Protein AF-A0A4Q3RHI7-F1 (afdb_monomer_lite)

Secondary structure (DSSP, 8-state):
-HHHHHHHHHHHHTT-GGGGGGHHHHHHHHHHHHTSHHHHHTTS-S-S---HHHHHHHHH-B-TTS-BHHHHHHHHHHHHHH-TTTHHHHHHHHHHS-----STTGGGGSS-TTTS-SSTT----TTEEEE-TTS-HHHHHHHHHHHTSSSS-SEEEE-GGGSSS---TTT--EEE-SS--S-HHHHHHHHTTTSSTT-HHHHHT-PPEEE----TTSHHHHHHHHHHHHHHHHHHHHT------GGGHHHHTTSPPPPHHHHHHHS------------

Foldseek 3Di:
DLVLLLVVLVVLCVVPPVCPVVSVLLSVLVVQQVVAPVSQVQQFDPDDDDDSVRVVSSQVGAGPLRDGVVRLSNLQSVVLRVCVPCNVVLSVLSVLQRQDDPDLVCLCVRDDVQFDDPDSVDSDHQLEGEEEDRDDPVRVVSQLSNLLGCGDNVHYHYDCVCLPDGANFNNAQEEEDPDQDLALVSVVSSVVSNPDPNGPCVVSVHHRHYHYDADPPDVRVVSVVNNVVVVVLVCLQQPHDDDPDCVVCPVCVPPDPDDVVVSVVNHDDPDDPPPPPDD

pLDDT: mean 75.44, std 15.1, range [36.97, 93.0]

Structure (mmCIF, N/CA/C/O backbone):
data_AF-A0A4Q3RHI7-F1
#
_entry.id   AF-A0A4Q3RHI7-F1
#
loop_
_atom_site.group_PDB
_atom_site.id
_atom_site.type_symbol
_atom_site.label_atom_id
_atom_site.label_alt_id
_atom_site.label_comp_id
_atom_site.label_asym_id
_atom_site.label_entity_id
_atom_site.label_seq_id
_atom_site.pdbx_PDB_ins_code
_atom_site.Cartn_x
_atom_site.Cartn_y
_atom_site.Cartn_z
_atom_site.occupancy
_atom_site.B_iso_or_equiv
_atom_site.auth_seq_id
_atom_site.auth_comp_id
_atom_site.auth_asym_id
_atom_site.auth_atom_id
_atom_site.pdbx_PDB_model_num
ATOM 1 N N . LEU A 1 1 ? -27.514 9.825 12.411 1.00 66.50 1 LEU A N 1
ATOM 2 C CA . LEU A 1 1 ? -26.319 9.242 11.750 1.00 66.50 1 LEU A CA 1
ATOM 3 C C . LEU A 1 1 ? -25.126 9.148 12.693 1.00 66.50 1 LEU A C 1
ATOM 5 O O . LEU A 1 1 ? -24.732 8.036 13.004 1.00 66.50 1 LEU A O 1
ATOM 9 N N . HIS A 1 2 ? -24.616 10.266 13.222 1.00 75.06 2 HIS A N 1
ATOM 10 C CA . HIS A 1 2 ? -23.442 10.272 14.110 1.00 75.06 2 HIS A CA 1
ATOM 11 C C . HIS A 1 2 ? -23.556 9.315 15.315 1.00 75.06 2 HIS A C 1
ATOM 13 O O . HIS A 1 2 ? -22.702 8.453 15.473 1.00 75.06 2 HIS A O 1
ATOM 19 N N . LYS A 1 3 ? -24.657 9.364 16.085 1.00 79.06 3 LYS A N 1
ATOM 20 C CA . LYS A 1 3 ? -24.901 8.425 17.204 1.00 79.06 3 LYS A CA 1
ATOM 21 C C . LYS A 1 3 ? -24.907 6.946 16.779 1.00 79.06 3 LYS A C 1
ATOM 23 O O . LYS A 1 3 ? -24.451 6.094 17.528 1.00 79.06 3 LYS A O 1
ATOM 28 N N . VAL A 1 4 ? -25.407 6.645 15.576 1.00 77.81 4 VAL A N 1
ATOM 29 C CA . VAL A 1 4 ? -25.455 5.272 15.039 1.00 77.81 4 VAL A CA 1
ATOM 30 C C . VAL A 1 4 ? -24.054 4.803 14.647 1.00 77.81 4 VAL A C 1
ATOM 32 O O . VAL A 1 4 ? -23.680 3.691 14.995 1.00 77.81 4 VAL A O 1
ATOM 35 N N . ALA A 1 5 ? -23.270 5.659 13.983 1.00 77.12 5 ALA A N 1
ATOM 36 C CA . ALA A 1 5 ? -21.885 5.362 13.624 1.00 77.12 5 ALA A CA 1
ATOM 37 C C . ALA A 1 5 ? -21.011 5.148 14.870 1.00 77.12 5 ALA A C 1
ATOM 39 O O . ALA A 1 5 ? -20.324 4.139 14.956 1.00 77.12 5 ALA A O 1
ATOM 40 N N . VAL A 1 6 ? -21.111 6.032 15.871 1.00 83.38 6 VAL A N 1
ATOM 41 C CA . VAL A 1 6 ? -20.422 5.880 17.166 1.00 83.38 6 VAL A CA 1
ATOM 42 C C . VAL A 1 6 ? -20.813 4.562 17.841 1.00 83.38 6 VAL A C 1
ATOM 44 O O . VAL A 1 6 ? -19.948 3.827 18.298 1.00 83.38 6 VAL A O 1
ATOM 47 N N . GLY A 1 7 ? -22.108 4.225 17.865 1.00 83.12 7 GLY A N 1
ATOM 48 C CA . GLY A 1 7 ? -22.583 2.968 18.446 1.00 83.12 7 GLY A CA 1
ATOM 49 C C . GLY A 1 7 ? -22.050 1.718 17.736 1.00 83.12 7 GLY A C 1
ATOM 50 O O . GLY A 1 7 ? -21.765 0.727 18.400 1.00 83.12 7 GLY A O 1
ATOM 51 N N . LEU A 1 8 ? -21.894 1.753 16.409 1.00 81.25 8 LEU A N 1
ATOM 52 C CA . LEU A 1 8 ? -21.287 0.654 15.647 1.00 81.25 8 LEU A CA 1
ATOM 53 C C . LEU A 1 8 ? -19.782 0.548 15.908 1.00 81.25 8 LEU A C 1
ATOM 55 O O . LEU A 1 8 ? -19.304 -0.546 16.175 1.00 81.25 8 LEU A O 1
ATOM 59 N N . LEU A 1 9 ? -19.057 1.671 15.887 1.00 83.31 9 LEU A N 1
ATOM 60 C CA . LEU A 1 9 ? -17.618 1.692 16.163 1.00 83.31 9 LEU A CA 1
ATOM 61 C C . LEU A 1 9 ? -17.301 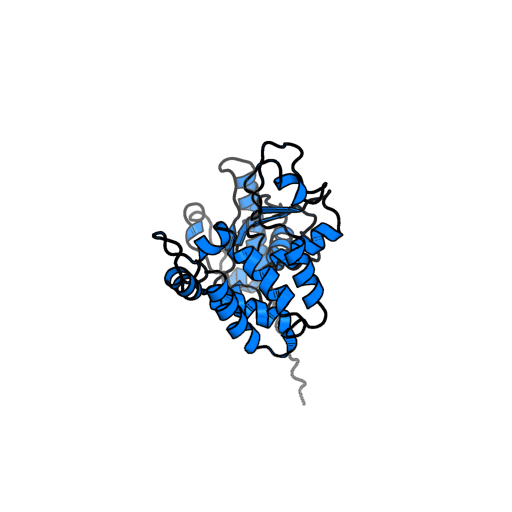1.213 17.583 1.00 83.31 9 LEU A C 1
ATOM 63 O O . LEU A 1 9 ? -16.371 0.435 17.763 1.00 83.31 9 LEU A O 1
ATOM 67 N N . ASN A 1 10 ? -18.109 1.605 18.572 1.00 85.38 10 ASN A N 1
ATOM 68 C CA . ASN A 1 10 ? -17.954 1.123 19.944 1.00 85.38 10 ASN A CA 1
ATOM 69 C C . ASN A 1 10 ? -18.050 -0.402 20.024 1.00 85.38 10 ASN A C 1
ATOM 71 O O . ASN A 1 10 ? -17.157 -1.020 20.586 1.00 85.38 10 ASN A O 1
ATOM 75 N N . LYS A 1 11 ? -19.047 -1.013 19.371 1.00 86.12 11 LYS A N 1
ATOM 76 C CA . LYS A 1 11 ? -19.191 -2.479 19.342 1.00 86.12 11 LYS A CA 1
ATOM 77 C C . LYS A 1 11 ? -17.998 -3.206 18.718 1.00 86.12 11 LYS A C 1
ATOM 79 O O . LYS A 1 11 ? -17.764 -4.362 19.052 1.00 86.12 11 LYS A O 1
ATOM 84 N N . LEU A 1 12 ? -17.291 -2.569 17.782 1.00 84.38 12 LEU A N 1
ATOM 85 C CA . LEU A 1 12 ? -16.077 -3.138 17.189 1.00 84.38 12 LEU A CA 1
ATOM 86 C C . LEU A 1 12 ? -14.893 -3.027 18.156 1.00 84.38 12 LEU A C 1
ATOM 88 O O . LEU A 1 12 ? -14.152 -3.988 18.322 1.00 84.38 12 LEU A O 1
ATOM 92 N N . ILE A 1 13 ? -14.744 -1.884 18.833 1.00 85.62 13 ILE A N 1
ATOM 93 C CA . ILE A 1 13 ? -13.664 -1.659 19.807 1.00 85.62 13 ILE A CA 1
ATOM 94 C C . ILE A 1 13 ? -13.836 -2.535 21.052 1.00 85.62 13 ILE A C 1
ATOM 96 O O . ILE A 1 13 ? -12.839 -2.997 21.591 1.00 85.62 13 ILE A O 1
ATOM 100 N N . ASP A 1 14 ? -15.070 -2.850 21.457 1.00 86.88 14 ASP A N 1
ATOM 101 C CA . ASP A 1 14 ? -15.356 -3.725 22.608 1.00 86.88 14 ASP A CA 1
ATOM 102 C C . ASP A 1 14 ? -14.733 -5.132 22.475 1.00 86.88 14 ASP A C 1
ATOM 104 O O . ASP A 1 14 ? -14.565 -5.833 23.470 1.00 86.88 14 ASP A O 1
ATOM 108 N N . GLN A 1 15 ? -14.356 -5.549 21.262 1.00 85.69 15 GLN A N 1
ATOM 109 C CA . GLN A 1 15 ? -13.648 -6.810 21.010 1.00 85.69 15 GLN A CA 1
ATOM 110 C C . GLN A 1 15 ? -12.151 -6.748 21.378 1.00 85.69 15 GLN A C 1
ATOM 112 O O . GLN A 1 15 ? -11.490 -7.784 21.427 1.00 85.69 15 GLN A O 1
ATOM 117 N N . TYR A 1 16 ? -11.615 -5.553 21.648 1.00 85.69 16 TYR A N 1
ATOM 118 C CA . TYR A 1 16 ? -10.197 -5.281 21.878 1.00 85.69 16 TYR A CA 1
ATOM 119 C C . TYR A 1 16 ? -9.989 -4.511 23.199 1.00 85.69 16 TYR A C 1
ATOM 121 O O . TYR A 1 16 ? -9.826 -3.289 23.179 1.00 85.69 16 TYR A O 1
ATOM 129 N N . PRO A 1 17 ? -9.939 -5.200 24.356 1.00 81.69 17 PRO A N 1
ATOM 130 C CA . PRO A 1 17 ? -9.810 -4.550 25.668 1.00 81.69 17 PRO A CA 1
ATOM 131 C C . PRO A 1 17 ? -8.513 -3.737 25.823 1.00 81.69 17 PRO A C 1
ATOM 133 O O . PRO A 1 17 ? -8.490 -2.730 26.522 1.00 81.69 17 PRO A O 1
ATOM 136 N N . ASP A 1 18 ? -7.448 -4.111 25.110 1.00 83.62 18 ASP A N 1
ATOM 137 C CA . ASP A 1 18 ? -6.162 -3.402 25.117 1.00 83.62 18 ASP A CA 1
ATOM 138 C C . ASP A 1 18 ? -6.220 -1.996 24.478 1.00 83.62 18 ASP A C 1
ATOM 140 O O . ASP A 1 18 ? -5.258 -1.229 24.593 1.00 83.62 18 ASP A O 1
ATOM 144 N N . LEU A 1 19 ? -7.301 -1.653 23.764 1.00 82.94 19 LEU A N 1
ATOM 145 C CA . LEU A 1 19 ? -7.482 -0.363 23.082 1.00 82.94 19 LEU A CA 1
ATOM 146 C C . LEU A 1 19 ? -8.371 0.622 23.858 1.00 82.94 19 LEU A C 1
ATOM 148 O O . LEU A 1 19 ? -8.586 1.736 23.375 1.00 82.94 19 LEU A O 1
ATOM 152 N N . GLU A 1 20 ? -8.846 0.252 25.051 1.00 82.56 20 GLU A N 1
ATOM 153 C CA . GLU A 1 20 ? -9.795 1.049 25.837 1.00 82.56 20 GLU A CA 1
ATOM 154 C C . GLU A 1 20 ? -9.265 2.456 26.149 1.00 82.56 20 GLU A C 1
ATOM 156 O O . GLU A 1 20 ? -9.946 3.451 25.901 1.00 82.56 20 GLU A O 1
ATOM 161 N N . ASP A 1 21 ? -8.000 2.551 26.564 1.00 84.50 21 ASP A N 1
ATOM 162 C CA . ASP A 1 21 ? -7.337 3.815 26.917 1.00 84.50 21 ASP A CA 1
ATOM 163 C C . ASP A 1 21 ? -7.266 4.816 25.748 1.00 84.50 21 ASP A C 1
ATOM 165 O O . ASP A 1 21 ? -7.113 6.024 25.940 1.00 84.50 21 ASP A O 1
ATOM 169 N N . LEU A 1 22 ? -7.348 4.322 24.508 1.00 83.44 22 LEU A N 1
ATOM 170 C CA . LEU A 1 22 ? -7.244 5.114 23.280 1.00 83.44 22 LEU A CA 1
ATOM 171 C C . LEU A 1 22 ? -8.564 5.181 22.504 1.00 83.44 22 LEU A C 1
ATOM 173 O O . LEU A 1 22 ? -8.597 5.761 21.413 1.00 83.44 22 LEU A O 1
ATOM 177 N N . ARG A 1 23 ? -9.652 4.642 23.067 1.00 85.38 23 ARG A N 1
ATOM 178 C CA . ARG A 1 23 ? -10.967 4.525 22.425 1.00 85.38 23 ARG A CA 1
ATOM 179 C C . ARG A 1 23 ? -11.433 5.842 21.817 1.00 85.38 23 ARG A C 1
ATOM 181 O O . ARG A 1 23 ? -11.756 5.889 20.631 1.00 85.38 23 ARG A O 1
ATOM 188 N N . GLU A 1 24 ? -11.426 6.923 22.595 1.00 85.75 24 GLU A N 1
ATOM 189 C CA . GLU A 1 24 ? -11.899 8.230 22.124 1.00 85.75 24 GLU A CA 1
ATOM 190 C C . GLU A 1 24 ? -11.095 8.734 20.918 1.00 85.75 24 GLU A C 1
ATOM 192 O O . GLU A 1 24 ? -11.678 9.163 19.922 1.00 85.75 24 GLU A O 1
ATOM 197 N N . LYS A 1 25 ? -9.762 8.610 20.959 1.00 85.44 25 LYS A N 1
ATOM 198 C CA . LYS A 1 25 ? -8.867 9.064 19.879 1.00 85.44 25 LYS A CA 1
ATOM 199 C C . LYS A 1 25 ? -9.040 8.245 18.599 1.00 85.44 25 LYS A C 1
ATOM 201 O O . LYS A 1 25 ? -8.959 8.799 17.498 1.00 85.44 25 LYS A O 1
ATOM 206 N N . ILE A 1 26 ? -9.277 6.940 18.732 1.00 85.56 26 ILE A N 1
ATOM 207 C CA . ILE A 1 26 ? -9.513 6.036 17.600 1.00 85.56 26 ILE A CA 1
ATOM 208 C C . ILE A 1 26 ? -10.859 6.362 16.951 1.00 85.56 26 ILE A C 1
ATOM 210 O O . ILE A 1 26 ? -10.920 6.557 15.738 1.00 85.56 26 ILE A O 1
ATOM 214 N N . ILE A 1 27 ? -11.921 6.498 17.752 1.00 86.31 27 ILE A N 1
ATOM 215 C CA . ILE A 1 27 ? -13.259 6.847 17.261 1.00 86.31 27 ILE A CA 1
ATOM 216 C C . ILE A 1 27 ? -13.250 8.224 16.597 1.00 86.31 27 ILE A C 1
ATOM 218 O O . ILE A 1 27 ? -13.820 8.373 15.517 1.00 86.31 27 ILE A O 1
ATOM 222 N N . GLU A 1 28 ? -12.594 9.220 17.202 1.00 85.44 28 GLU A N 1
ATOM 223 C CA . GLU A 1 28 ? -12.464 10.559 16.619 1.00 85.44 28 GLU A CA 1
ATOM 224 C C . GLU A 1 28 ? -11.804 10.479 15.236 1.00 85.44 28 GLU A C 1
ATOM 226 O O . GLU A 1 28 ? -12.355 10.998 14.265 1.00 85.44 28 GLU A O 1
ATOM 231 N N . SER A 1 29 ? -10.676 9.767 15.135 1.00 83.69 29 SER A N 1
ATOM 232 C CA . SER A 1 29 ? -9.951 9.556 13.878 1.00 83.69 29 SER A CA 1
ATOM 233 C C . SER A 1 29 ? -10.831 8.867 12.831 1.00 83.69 29 SER A C 1
ATOM 235 O O . SER A 1 29 ? -11.033 9.409 11.748 1.00 83.69 29 SER A O 1
ATOM 237 N N . MET A 1 30 ? -11.434 7.721 13.162 1.00 84.69 30 MET A N 1
ATOM 238 C CA . MET A 1 30 ? -12.301 6.960 12.252 1.00 84.69 30 MET A CA 1
ATOM 239 C C . MET A 1 30 ? -13.499 7.777 11.765 1.00 84.69 30 MET A C 1
ATOM 241 O O . MET A 1 30 ? -13.791 7.815 10.569 1.00 84.69 30 MET A O 1
ATOM 245 N N . LEU A 1 31 ? -14.188 8.471 12.675 1.00 82.69 31 LEU A N 1
ATOM 246 C CA . LEU A 1 31 ? -15.334 9.307 12.324 1.00 82.69 31 LEU A CA 1
ATOM 247 C C . LEU A 1 31 ? -14.932 10.484 11.449 1.00 82.69 31 LEU A C 1
ATOM 249 O O . LEU A 1 31 ? -15.729 10.899 10.608 1.00 82.69 31 LEU A O 1
ATOM 253 N N . ARG A 1 32 ? -13.720 11.017 11.627 1.00 79.31 32 ARG A N 1
ATOM 254 C CA . ARG A 1 32 ? -13.187 12.077 10.776 1.00 79.31 32 ARG A CA 1
ATOM 255 C C . ARG A 1 32 ? -13.123 11.624 9.315 1.00 79.31 32 ARG A C 1
ATOM 257 O O . ARG A 1 32 ? -13.626 12.335 8.452 1.00 79.31 32 ARG A O 1
ATOM 264 N N . TYR A 1 33 ? -12.620 10.417 9.057 1.00 76.12 33 TYR A N 1
ATOM 265 C CA . TYR A 1 33 ? -12.554 9.831 7.711 1.00 76.12 33 TYR A CA 1
ATOM 266 C C . TYR A 1 33 ? -13.920 9.408 7.169 1.00 76.12 33 TYR A C 1
ATOM 268 O O . TYR A 1 33 ? -14.239 9.659 6.009 1.00 76.12 33 TYR A O 1
ATOM 276 N N . MET A 1 34 ? -14.779 8.834 8.013 1.00 76.56 34 MET A N 1
ATOM 277 C CA . MET A 1 34 ? -16.142 8.470 7.614 1.00 76.56 34 MET A CA 1
ATOM 278 C C . MET A 1 34 ? -17.016 9.680 7.258 1.00 76.56 34 MET A C 1
ATOM 280 O O . MET A 1 34 ? -18.049 9.505 6.623 1.00 76.56 34 MET A O 1
ATOM 284 N N . ARG A 1 35 ? -16.655 10.904 7.664 1.00 75.75 35 ARG A N 1
ATOM 285 C CA . ARG A 1 35 ? -17.359 12.124 7.230 1.00 75.75 35 ARG A CA 1
ATOM 286 C C . ARG A 1 35 ? -17.013 12.523 5.798 1.00 75.75 35 ARG A C 1
ATOM 288 O O . ARG A 1 35 ? -17.756 13.303 5.207 1.00 75.75 35 ARG A O 1
ATOM 295 N N . THR A 1 36 ? -15.916 12.019 5.236 1.00 73.62 36 THR A N 1
ATOM 296 C CA . THR A 1 36 ? -15.475 12.390 3.893 1.00 73.62 36 THR A CA 1
ATOM 297 C C . THR A 1 36 ? -16.286 11.622 2.839 1.00 73.62 36 THR A C 1
ATOM 299 O O . THR A 1 36 ? -16.265 10.387 2.838 1.00 73.62 36 THR A O 1
ATOM 302 N N . PRO A 1 37 ? -16.976 12.307 1.904 1.00 69.00 37 PRO A N 1
ATOM 303 C CA . PRO A 1 37 ? -17.805 11.638 0.898 1.00 69.00 37 PRO A CA 1
ATOM 304 C C . PRO A 1 37 ? -17.036 10.616 0.052 1.00 69.00 37 PRO A C 1
ATOM 306 O O . PRO A 1 37 ? -17.561 9.545 -0.239 1.00 69.00 37 PRO A O 1
ATOM 309 N N . SER A 1 38 ? -15.773 10.899 -0.285 1.00 73.25 38 SER A N 1
ATOM 310 C CA . SER A 1 38 ? -14.907 9.994 -1.056 1.00 73.25 38 SER A CA 1
ATOM 311 C C . SER A 1 38 ? -14.616 8.673 -0.337 1.00 73.25 38 SER A C 1
ATOM 313 O O . SER A 1 38 ? -14.488 7.638 -0.986 1.00 73.25 38 SER A O 1
ATOM 315 N N . PHE A 1 39 ? -14.551 8.674 0.998 1.00 76.69 39 PHE A N 1
ATOM 316 C CA . PHE A 1 39 ? -14.390 7.446 1.773 1.00 76.69 39 PHE A CA 1
ATOM 317 C C . PHE A 1 39 ? -15.669 6.608 1.729 1.00 76.69 39 PHE A C 1
ATOM 319 O O . PHE A 1 39 ? -15.624 5.424 1.409 1.00 76.69 39 PHE A O 1
ATOM 326 N N . LEU A 1 40 ? -16.822 7.231 1.985 1.00 73.38 40 LEU A N 1
ATOM 327 C CA . LEU A 1 40 ? -18.101 6.522 2.029 1.00 73.38 40 LEU A CA 1
ATOM 328 C C . LEU A 1 40 ? -18.545 5.987 0.664 1.00 73.38 40 LEU A C 1
ATOM 330 O O . LEU A 1 40 ? -19.108 4.897 0.604 1.00 73.38 40 LEU A O 1
ATOM 334 N N . MET A 1 41 ? -18.273 6.712 -0.425 1.00 73.56 41 MET A N 1
ATOM 335 C CA . MET A 1 41 ? -18.640 6.283 -1.780 1.00 73.56 41 MET A CA 1
ATOM 336 C C . MET A 1 41 ? -17.971 4.969 -2.205 1.00 73.56 41 MET A C 1
ATOM 338 O O . MET A 1 41 ? -18.517 4.278 -3.057 1.00 73.56 41 MET A O 1
ATOM 342 N N . ARG A 1 42 ? -16.847 4.573 -1.586 1.00 73.62 42 ARG A N 1
ATOM 343 C CA . ARG A 1 42 ? -16.225 3.254 -1.815 1.00 73.62 42 ARG A CA 1
ATOM 344 C C . ARG A 1 42 ? -17.101 2.085 -1.370 1.00 73.62 42 ARG A C 1
ATOM 346 O O . ARG A 1 42 ? -16.986 0.998 -1.922 1.00 73.62 42 ARG A O 1
ATOM 353 N N . PHE A 1 43 ? -17.950 2.319 -0.373 1.00 72.19 43 PHE A N 1
ATOM 354 C CA . PHE A 1 43 ? -18.763 1.299 0.288 1.00 72.19 43 PHE A CA 1
ATOM 355 C C . PHE A 1 43 ? -20.264 1.555 0.128 1.00 72.19 43 PHE A C 1
ATOM 357 O O . PHE A 1 43 ? -21.088 0.863 0.719 1.00 72.19 43 PHE A O 1
ATOM 364 N N . ALA A 1 44 ? -20.650 2.560 -0.655 1.00 65.56 44 ALA A N 1
ATOM 365 C CA . ALA A 1 44 ? -22.042 2.912 -0.861 1.00 65.56 44 ALA A CA 1
ATOM 366 C C . ALA A 1 44 ? -22.510 2.490 -2.254 1.00 65.56 44 ALA A C 1
ATOM 368 O O . ALA A 1 44 ? -21.916 2.859 -3.265 1.00 65.56 44 ALA A O 1
ATOM 369 N N . SER A 1 45 ? -23.634 1.776 -2.314 1.00 57.31 45 SER A N 1
ATOM 370 C CA . SER A 1 45 ? -24.379 1.596 -3.556 1.00 57.31 45 SER A CA 1
ATOM 371 C C . SER A 1 45 ? -24.885 2.958 -4.036 1.00 57.31 45 SER A C 1
ATOM 373 O O . SER A 1 45 ? -25.539 3.679 -3.278 1.00 57.31 45 SER A O 1
ATOM 375 N N . SER A 1 46 ? -24.568 3.318 -5.281 1.00 53.56 46 SER A N 1
ATOM 376 C CA . SER A 1 46 ? -24.965 4.593 -5.882 1.00 53.56 46 SER A CA 1
ATOM 377 C C . SER A 1 46 ? -26.491 4.732 -5.861 1.00 53.56 46 SER A C 1
ATOM 379 O O . SER A 1 46 ? -27.200 4.003 -6.551 1.00 53.56 46 SER A O 1
ATOM 381 N N . GLY A 1 47 ? -27.004 5.640 -5.027 1.00 55.78 47 GLY A N 1
ATOM 382 C CA . GLY A 1 47 ? -28.428 5.952 -4.955 1.00 55.78 47 GLY A CA 1
ATOM 383 C C . GLY A 1 47 ? -29.000 6.038 -3.538 1.00 55.78 47 GLY A C 1
ATOM 384 O O . GLY A 1 47 ? -29.001 5.070 -2.789 1.00 55.78 47 GLY A O 1
ATOM 385 N N . LYS A 1 48 ? -29.626 7.193 -3.280 1.00 53.81 48 LYS A N 1
ATOM 386 C CA . LYS A 1 48 ? -30.604 7.515 -2.223 1.00 53.81 48 LYS A CA 1
ATOM 387 C C . LYS A 1 48 ? -30.055 7.861 -0.832 1.00 53.81 48 LYS A C 1
ATOM 389 O O . LYS A 1 48 ? -29.353 7.094 -0.194 1.00 53.81 48 LYS A O 1
ATOM 394 N N . VAL A 1 49 ? -30.470 9.063 -0.412 1.00 60.41 49 VAL A N 1
ATOM 395 C CA . VAL A 1 49 ? -30.649 9.600 0.949 1.00 60.41 49 VAL A CA 1
ATOM 396 C C . VAL A 1 49 ? -29.787 8.951 2.033 1.00 60.41 49 VAL A C 1
ATOM 398 O O . VAL A 1 49 ? -30.044 7.830 2.461 1.00 60.41 49 VAL A O 1
ATOM 401 N N . ILE A 1 50 ? -28.840 9.724 2.570 1.00 65.75 50 ILE A N 1
ATOM 402 C CA . ILE A 1 50 ? -28.020 9.325 3.718 1.00 65.75 50 ILE A CA 1
ATOM 403 C C . ILE A 1 50 ? -28.933 9.141 4.944 1.00 65.75 50 ILE A C 1
ATOM 405 O O . ILE A 1 50 ? -29.262 10.096 5.648 1.00 65.75 50 ILE A O 1
ATOM 409 N N . ASN A 1 51 ? -29.357 7.906 5.204 1.00 72.69 51 ASN A N 1
ATOM 410 C CA . ASN A 1 51 ? -30.154 7.515 6.365 1.00 72.69 51 ASN A CA 1
ATOM 411 C C . ASN A 1 51 ? -29.396 6.472 7.217 1.00 72.69 51 ASN A C 1
ATOM 413 O O . ASN A 1 51 ? -28.287 6.041 6.893 1.00 72.69 51 ASN A O 1
ATOM 417 N N . SER A 1 52 ? -29.941 6.111 8.382 1.00 71.69 52 SER A N 1
ATOM 418 C CA . SER A 1 52 ? -29.288 5.150 9.287 1.00 71.69 52 SER A CA 1
ATOM 419 C C . SER A 1 52 ? -29.186 3.738 8.711 1.00 71.69 52 SER A C 1
ATOM 421 O O . SER A 1 52 ? -28.278 3.005 9.092 1.00 71.69 52 SER A O 1
ATOM 423 N N . GLU A 1 53 ? -30.098 3.359 7.818 1.00 72.38 53 GLU A N 1
ATOM 424 C CA . GLU A 1 53 ? -30.085 2.064 7.133 1.00 72.38 53 GLU A CA 1
ATOM 425 C C . GLU A 1 53 ? -28.996 2.012 6.067 1.00 72.38 53 GLU A C 1
ATOM 427 O O . GLU A 1 53 ? -28.243 1.049 6.028 1.00 72.38 53 GLU A O 1
ATOM 432 N N . TRP A 1 54 ? -28.837 3.085 5.295 1.00 74.25 54 TRP A N 1
ATOM 433 C CA . TRP A 1 54 ? -27.752 3.276 4.341 1.00 74.25 54 TRP A CA 1
ATOM 434 C C . TRP A 1 54 ? -26.400 3.167 5.036 1.00 74.25 54 TRP A C 1
ATOM 436 O O . TRP A 1 54 ? -25.545 2.417 4.587 1.00 74.25 54 TRP A O 1
ATOM 446 N N . LEU A 1 55 ? -26.229 3.814 6.197 1.00 73.19 55 LEU A N 1
ATOM 447 C CA . LEU A 1 55 ? -24.981 3.701 6.955 1.00 73.19 55 LEU A CA 1
ATOM 448 C C . LEU A 1 55 ? -24.714 2.256 7.397 1.00 73.19 55 LEU A C 1
ATOM 450 O O . LEU A 1 55 ? -23.574 1.821 7.350 1.00 73.19 55 LEU A O 1
ATOM 454 N N . ARG A 1 56 ? -25.738 1.493 7.796 1.00 74.62 56 ARG A N 1
ATOM 455 C CA . ARG A 1 56 ? -25.573 0.066 8.131 1.00 74.62 56 ARG A CA 1
ATOM 456 C C . ARG A 1 56 ? -25.271 -0.785 6.898 1.00 74.62 56 ARG A C 1
ATOM 458 O O . ARG A 1 56 ? -24.427 -1.669 6.984 1.00 74.62 56 ARG A O 1
ATOM 465 N N . ALA A 1 57 ? -25.919 -0.503 5.770 1.00 74.50 57 ALA A N 1
ATOM 466 C CA . ALA A 1 57 ? -25.662 -1.178 4.504 1.00 74.50 57 ALA A CA 1
ATOM 467 C C . ALA A 1 57 ? -24.211 -0.959 4.056 1.00 74.50 57 ALA A C 1
ATOM 469 O O . ALA A 1 57 ? -23.537 -1.927 3.725 1.00 74.50 57 ALA A O 1
ATOM 470 N N . SER A 1 58 ? -23.679 0.263 4.181 1.00 72.56 58 SER A N 1
ATOM 471 C CA . SER A 1 58 ? -22.285 0.568 3.838 1.00 72.56 58 SER A CA 1
ATOM 472 C C . SER A 1 58 ? -21.257 -0.207 4.665 1.00 72.56 58 SER A C 1
ATOM 474 O O . SER A 1 58 ? -20.156 -0.456 4.190 1.00 72.56 58 SER A O 1
ATOM 476 N N . PHE A 1 59 ? -21.590 -0.628 5.890 1.00 74.94 59 PHE A N 1
ATOM 477 C CA . PHE A 1 59 ? -20.710 -1.494 6.686 1.00 74.94 59 PHE A CA 1
ATOM 478 C C . PHE A 1 59 ? -20.633 -2.927 6.138 1.00 74.94 59 PHE A C 1
ATOM 480 O O . PHE A 1 59 ? -19.630 -3.609 6.364 1.00 74.94 59 PHE A O 1
ATOM 487 N N . ALA A 1 60 ? -21.675 -3.369 5.429 1.00 75.88 60 ALA A N 1
ATOM 488 C CA . ALA A 1 60 ? -21.783 -4.695 4.828 1.00 75.88 60 ALA A CA 1
ATOM 489 C C . ALA A 1 60 ? -21.354 -4.726 3.351 1.00 75.88 60 ALA A C 1
ATOM 491 O O . ALA A 1 60 ? -20.954 -5.781 2.863 1.00 75.88 60 ALA A O 1
ATOM 492 N N . THR A 1 61 ? -21.407 -3.593 2.642 1.00 77.69 61 THR A N 1
ATOM 493 C CA . THR A 1 61 ? -20.956 -3.498 1.249 1.00 77.69 61 THR A CA 1
ATOM 494 C C . THR A 1 61 ? -19.461 -3.776 1.140 1.00 77.69 61 THR A C 1
ATOM 496 O O . THR A 1 61 ? -18.653 -3.226 1.892 1.00 77.69 61 THR A O 1
ATOM 499 N N . THR A 1 62 ? -19.095 -4.603 0.168 1.00 77.69 62 THR A N 1
ATOM 500 C CA . THR A 1 62 ? -17.707 -4.909 -0.176 1.00 77.69 62 THR A CA 1
ATOM 501 C C . THR A 1 62 ? -17.140 -3.876 -1.140 1.00 77.69 62 THR A C 1
ATOM 503 O O . THR A 1 62 ? -17.821 -3.462 -2.079 1.00 77.69 62 THR A O 1
ATOM 506 N N . ASP A 1 63 ? -15.882 -3.495 -0.948 1.00 74.38 63 ASP A N 1
ATOM 507 C CA . ASP A 1 63 ? -15.144 -2.708 -1.933 1.00 74.38 63 ASP A CA 1
ATOM 508 C C . ASP A 1 63 ? -14.728 -3.551 -3.157 1.00 74.38 63 ASP A C 1
ATOM 510 O O . ASP A 1 63 ? -14.993 -4.751 -3.251 1.00 74.38 63 ASP A O 1
ATOM 514 N N . TYR A 1 64 ? -14.006 -2.933 -4.098 1.00 71.62 64 TYR A N 1
ATOM 515 C CA . TYR A 1 64 ? -13.446 -3.618 -5.272 1.00 71.62 64 TYR A CA 1
ATOM 516 C C . TYR A 1 64 ? -12.359 -4.662 -4.923 1.00 71.62 64 TYR A C 1
ATOM 518 O O . TYR A 1 64 ? -11.915 -5.419 -5.787 1.00 71.62 64 TYR A O 1
ATOM 526 N N . SER A 1 65 ? -11.883 -4.700 -3.674 1.00 69.56 65 SER A N 1
ATOM 527 C CA . SER A 1 65 ? -11.001 -5.760 -3.171 1.00 69.56 65 SER A CA 1
ATOM 528 C C . SER A 1 65 ? -11.753 -6.930 -2.529 1.00 69.56 65 SER A C 1
ATOM 530 O O . SER A 1 65 ? -11.122 -7.925 -2.194 1.00 69.56 65 SER A O 1
ATOM 532 N N . GLY A 1 66 ? -13.085 -6.853 -2.424 1.00 75.38 66 GLY A N 1
ATOM 533 C CA . GLY A 1 66 ? -13.922 -7.880 -1.801 1.00 75.38 66 GLY A CA 1
ATOM 534 C C . GLY A 1 66 ? -14.043 -7.745 -0.280 1.00 75.38 66 GLY A C 1
ATOM 535 O O . GLY A 1 66 ? -14.678 -8.585 0.353 1.00 75.38 66 GLY A O 1
ATOM 536 N N . SER A 1 67 ? -13.483 -6.689 0.316 1.00 78.81 67 SER A N 1
ATOM 537 C CA . SER A 1 67 ? -13.492 -6.468 1.764 1.00 78.81 67 SER A CA 1
ATOM 538 C C . SER A 1 67 ? -14.626 -5.529 2.162 1.00 78.81 67 SER A C 1
ATOM 540 O O . SER A 1 67 ? -14.804 -4.467 1.565 1.00 78.81 67 SER A O 1
ATOM 542 N N . SER A 1 68 ? -15.394 -5.897 3.190 1.00 84.62 68 SER A N 1
ATOM 543 C CA . SER A 1 68 ? -16.413 -5.009 3.758 1.00 84.62 68 SER A CA 1
ATOM 544 C C . SER A 1 68 ? -15.771 -3.895 4.586 1.00 84.62 68 SER A C 1
ATOM 546 O O . SER A 1 68 ? -14.684 -4.070 5.144 1.00 84.62 68 SER A O 1
ATOM 548 N N . LEU A 1 69 ? -16.457 -2.758 4.730 1.00 83.38 69 LEU A N 1
ATOM 549 C CA . LEU A 1 69 ? -15.985 -1.684 5.612 1.00 83.38 69 LEU A CA 1
ATOM 550 C C . LEU A 1 69 ? -15.811 -2.179 7.059 1.00 83.38 69 LEU A C 1
ATOM 552 O O . LEU A 1 69 ? -14.875 -1.766 7.739 1.00 83.38 69 LEU A O 1
ATOM 556 N N . THR A 1 70 ? -16.660 -3.103 7.519 1.00 84.38 70 THR A N 1
ATOM 557 C CA . THR A 1 70 ? -16.505 -3.723 8.845 1.00 84.38 70 THR A CA 1
ATOM 558 C C . THR A 1 70 ? -15.197 -4.505 8.953 1.00 84.38 70 THR A C 1
ATOM 560 O O . THR A 1 70 ? -14.470 -4.334 9.928 1.00 84.38 70 THR A O 1
ATOM 563 N N . ASN A 1 71 ? -14.865 -5.313 7.941 1.00 85.12 71 ASN A N 1
ATOM 564 C CA . ASN A 1 71 ? -13.616 -6.075 7.920 1.00 85.12 71 ASN A CA 1
ATOM 565 C C . ASN A 1 71 ? -12.406 -5.142 7.885 1.00 85.12 71 ASN A C 1
ATOM 567 O O . ASN A 1 71 ? -11.472 -5.338 8.645 1.00 85.12 71 ASN A O 1
ATOM 571 N N . ILE A 1 72 ? -12.456 -4.072 7.090 1.00 85.00 72 ILE A N 1
ATOM 572 C CA . ILE A 1 72 ? -11.374 -3.082 7.013 1.00 85.00 72 ILE A CA 1
ATOM 573 C C . ILE A 1 72 ? -11.141 -2.387 8.362 1.00 85.00 72 ILE A C 1
ATOM 575 O O . ILE A 1 72 ? -9.997 -2.172 8.767 1.00 85.00 72 ILE A O 1
ATOM 579 N N . LEU A 1 73 ? -12.214 -2.032 9.071 1.00 87.06 73 LEU A N 1
ATOM 580 C CA . LEU A 1 73 ? -12.105 -1.426 10.397 1.00 87.06 73 LEU A CA 1
ATOM 581 C C . LEU A 1 73 ? -11.589 -2.431 11.437 1.00 87.06 73 LEU A C 1
ATOM 583 O O . LEU A 1 73 ? -10.748 -2.060 12.253 1.00 87.06 73 LEU A O 1
ATOM 587 N N . ASN A 1 74 ? -12.018 -3.694 11.382 1.00 87.62 74 ASN A N 1
ATOM 588 C CA . ASN A 1 74 ? -11.494 -4.758 12.246 1.00 87.62 74 ASN A CA 1
ATOM 589 C C . ASN A 1 74 ? -10.019 -5.067 11.963 1.00 87.62 74 ASN A C 1
ATOM 591 O O . ASN A 1 74 ? -9.228 -5.216 12.892 1.00 87.62 74 ASN A O 1
ATOM 595 N N . ASP A 1 75 ? -9.614 -5.090 10.696 1.00 86.62 75 ASP A N 1
ATOM 596 C CA . ASP A 1 75 ? -8.218 -5.240 10.284 1.00 86.62 75 ASP A CA 1
ATOM 597 C C . ASP A 1 75 ? -7.367 -4.097 10.841 1.00 86.62 75 ASP A C 1
ATOM 599 O O . ASP A 1 75 ? -6.257 -4.312 11.317 1.00 86.62 75 ASP A O 1
ATOM 603 N N . PHE A 1 76 ? -7.896 -2.873 10.853 1.00 88.25 76 PHE A N 1
ATOM 604 C CA . PHE A 1 76 ? -7.201 -1.743 11.459 1.00 88.25 76 PHE A CA 1
ATOM 605 C C . PHE A 1 76 ? -7.124 -1.828 12.988 1.00 88.25 76 PHE A C 1
ATOM 607 O O . PHE A 1 76 ? -6.080 -1.528 13.565 1.00 88.25 76 PHE A O 1
ATOM 614 N N . LEU A 1 77 ? -8.194 -2.252 13.662 1.00 87.94 77 LEU A N 1
ATOM 615 C CA . LEU A 1 77 ? -8.177 -2.438 15.115 1.00 87.94 77 LEU A CA 1
ATOM 616 C C . LEU A 1 77 ? -7.219 -3.563 15.523 1.00 87.94 77 LEU A C 1
ATOM 618 O O . LEU A 1 77 ? -6.398 -3.369 16.418 1.00 87.94 77 LEU A O 1
ATOM 622 N N . SER A 1 78 ? -7.241 -4.698 14.820 1.00 87.06 78 SER A N 1
ATOM 623 C CA . SER A 1 78 ? -6.278 -5.785 15.030 1.00 87.06 78 SER A CA 1
ATOM 624 C C . SER A 1 78 ? -4.841 -5.346 14.727 1.00 87.06 78 SER A C 1
ATOM 626 O O . SER A 1 78 ? -3.924 -5.677 15.480 1.00 87.06 78 SER A O 1
ATOM 628 N N . PHE A 1 79 ? -4.636 -4.516 13.700 1.00 87.12 79 PHE A N 1
ATOM 629 C CA . PHE A 1 79 ? -3.347 -3.898 13.398 1.00 87.12 79 PHE A CA 1
ATOM 630 C C . PHE A 1 79 ? -2.832 -3.017 14.546 1.00 87.12 79 PHE A C 1
ATOM 632 O O . PHE A 1 79 ? -1.665 -3.137 14.929 1.00 87.12 79 PHE A O 1
ATOM 639 N N . LEU A 1 80 ? -3.684 -2.165 15.127 1.00 87.12 80 LEU A N 1
ATOM 640 C CA . LEU A 1 80 ? -3.320 -1.347 16.289 1.00 87.12 80 LEU A CA 1
ATOM 641 C C . LEU A 1 80 ? -3.062 -2.202 17.536 1.00 87.12 80 LEU A C 1
ATOM 643 O O . LEU A 1 80 ? -2.154 -1.894 18.309 1.00 87.12 80 LEU A O 1
ATOM 647 N N . ASN A 1 81 ? -3.828 -3.278 17.719 1.00 87.75 81 ASN A N 1
ATOM 648 C CA . ASN A 1 81 ? -3.676 -4.201 18.840 1.00 87.75 81 ASN A CA 1
ATOM 649 C C . ASN A 1 81 ? -2.333 -4.949 18.795 1.00 87.75 81 ASN A C 1
ATOM 651 O O . ASN A 1 81 ? -1.647 -5.068 19.809 1.00 87.75 81 ASN A O 1
ATOM 655 N N . ASN A 1 82 ? -1.921 -5.393 17.605 1.00 86.62 82 ASN A N 1
ATOM 656 C CA . ASN A 1 82 ? -0.663 -6.114 17.409 1.00 86.62 82 ASN A CA 1
ATOM 657 C C . ASN A 1 82 ? 0.577 -5.209 17.544 1.00 86.62 82 ASN A C 1
ATOM 659 O O . ASN A 1 82 ? 1.673 -5.706 17.788 1.00 86.62 82 ASN A O 1
ATOM 663 N N . ARG A 1 83 ? 0.433 -3.881 17.407 1.00 83.88 83 ARG A N 1
ATOM 664 C CA . ARG A 1 83 ? 1.539 -2.905 17.455 1.00 83.88 83 ARG A CA 1
ATOM 665 C C . ARG A 1 83 ? 1.468 -2.004 18.690 1.00 83.88 83 ARG A C 1
ATOM 667 O O . ARG A 1 83 ? 1.379 -0.783 18.569 1.00 83.88 83 ARG A O 1
ATOM 674 N N . LYS A 1 84 ? 1.546 -2.601 19.884 1.00 79.94 84 LYS A N 1
ATOM 675 C CA . LYS A 1 84 ? 1.416 -1.886 21.172 1.00 79.94 84 LYS A CA 1
ATOM 676 C C . LYS A 1 84 ? 2.381 -0.704 21.332 1.00 79.94 84 LYS A C 1
ATOM 678 O O . LYS A 1 84 ? 1.968 0.325 21.860 1.00 79.94 84 LYS A O 1
ATOM 683 N N . GLU A 1 85 ? 3.613 -0.830 20.839 1.00 80.06 85 GLU A N 1
ATOM 684 C CA . GLU A 1 85 ? 4.652 0.207 20.942 1.00 80.06 85 GLU A CA 1
ATOM 685 C C . GLU A 1 85 ? 4.389 1.400 20.007 1.00 80.06 85 GLU A C 1
ATOM 687 O O . GLU A 1 85 ? 4.465 2.549 20.432 1.00 80.06 85 GLU A O 1
ATOM 692 N N . ASN A 1 86 ? 3.975 1.143 18.760 1.00 83.19 86 ASN A N 1
ATOM 693 C CA . ASN A 1 86 ? 3.883 2.186 17.727 1.00 83.19 86 ASN A CA 1
ATOM 694 C C . ASN A 1 86 ? 2.451 2.694 17.477 1.00 83.19 86 ASN A C 1
ATOM 696 O O . ASN A 1 86 ? 2.259 3.607 16.675 1.00 83.19 86 ASN A O 1
ATOM 700 N N . ARG A 1 87 ? 1.420 2.137 18.135 1.00 85.56 87 ARG A N 1
ATOM 701 C CA . ARG A 1 87 ? 0.003 2.502 17.901 1.00 85.56 87 ARG A CA 1
ATOM 702 C C . ARG A 1 87 ? -0.288 3.994 18.071 1.00 85.56 87 ARG A C 1
ATOM 704 O O . ARG A 1 87 ? -1.085 4.544 17.314 1.00 85.56 87 ARG A O 1
ATOM 711 N N . MET A 1 88 ? 0.380 4.656 19.018 1.00 84.62 88 MET A N 1
ATOM 712 C CA . MET A 1 88 ? 0.229 6.098 19.236 1.00 84.62 88 MET A CA 1
ATOM 713 C C . MET A 1 88 ? 0.695 6.905 18.028 1.00 84.62 88 MET A C 1
ATOM 715 O O . MET A 1 88 ? 0.002 7.825 17.604 1.00 84.62 88 MET A O 1
ATOM 719 N N . GLU A 1 89 ? 1.803 6.505 17.409 1.00 85.50 89 GLU A N 1
ATOM 720 C CA . GLU A 1 89 ? 2.347 7.199 16.247 1.00 85.50 89 GLU A CA 1
ATOM 721 C C . GLU A 1 89 ? 1.412 7.115 15.032 1.00 85.50 89 GLU A C 1
ATOM 723 O O . GLU A 1 89 ? 1.295 8.077 14.276 1.00 85.50 89 GLU A O 1
ATOM 728 N N . TYR A 1 90 ? 0.724 5.981 14.843 1.00 86.56 90 TYR A N 1
ATOM 729 C CA . TYR A 1 90 ? -0.282 5.830 13.786 1.00 86.56 90 TYR A CA 1
ATOM 730 C C . TYR A 1 90 ? -1.506 6.711 14.040 1.00 86.56 90 TYR A C 1
ATOM 732 O O . TYR A 1 90 ? -2.004 7.353 13.117 1.00 86.56 90 TYR A O 1
ATOM 740 N N . ILE A 1 91 ? -1.980 6.771 15.287 1.00 85.06 91 ILE A N 1
ATOM 741 C CA . ILE A 1 91 ? -3.116 7.619 15.666 1.00 85.06 91 ILE A CA 1
ATOM 742 C C . ILE A 1 91 ? -2.758 9.100 15.490 1.00 85.06 91 ILE A C 1
ATOM 744 O O . ILE A 1 91 ? -3.551 9.870 14.956 1.00 85.06 91 ILE A O 1
ATOM 748 N N . GLU A 1 92 ? -1.560 9.515 15.892 1.00 85.62 92 GLU A N 1
ATOM 749 C CA . GLU A 1 92 ? -1.094 10.891 15.714 1.00 85.62 92 GLU A CA 1
ATOM 750 C C . GLU A 1 92 ? -0.910 11.254 14.239 1.00 85.62 92 GLU A C 1
ATOM 752 O O . GLU A 1 92 ? -1.356 12.323 13.819 1.00 85.62 92 GLU A O 1
ATOM 757 N N . ALA A 1 93 ? -0.351 10.348 13.431 1.00 84.56 93 ALA A N 1
ATOM 758 C CA . ALA A 1 93 ? -0.254 10.532 11.985 1.00 84.56 93 ALA A CA 1
ATOM 759 C C . ALA A 1 93 ? -1.647 10.718 11.352 1.00 84.56 93 ALA A C 1
ATOM 761 O O . ALA A 1 93 ? -1.870 11.692 10.630 1.00 84.56 93 ALA A O 1
ATOM 762 N N . LEU A 1 94 ? -2.621 9.880 11.726 1.00 82.50 94 LEU A N 1
ATOM 763 C CA . LEU A 1 94 ? -4.010 9.980 11.266 1.00 82.50 94 LEU A CA 1
ATOM 764 C C . LEU A 1 94 ? -4.701 11.281 11.675 1.00 82.50 94 LEU A C 1
ATOM 766 O O . LEU A 1 94 ? -5.550 11.774 10.935 1.00 82.50 94 LEU A O 1
ATOM 770 N N . ARG A 1 95 ? -4.373 11.830 12.847 1.00 79.88 95 ARG A N 1
ATOM 771 C CA . ARG A 1 95 ? -4.930 13.107 13.317 1.00 79.88 95 ARG A CA 1
ATOM 772 C C . ARG A 1 95 ? -4.257 14.312 12.672 1.00 79.88 95 ARG A C 1
ATOM 774 O O . ARG A 1 95 ? -4.895 15.362 12.597 1.00 79.88 95 ARG A O 1
ATOM 781 N N . SER A 1 96 ? -3.003 14.167 12.242 1.00 73.19 96 SER A N 1
ATOM 782 C CA . SER A 1 96 ? -2.244 15.228 11.573 1.00 73.19 96 SER A CA 1
ATOM 783 C C . SER A 1 96 ? -2.734 15.491 10.153 1.00 73.19 96 SER A C 1
ATOM 785 O O . SER A 1 96 ? -2.734 16.632 9.702 1.00 73.19 96 SER A O 1
ATOM 787 N N . ILE A 1 97 ? -3.218 14.454 9.468 1.00 67.69 97 ILE A N 1
ATOM 788 C CA . ILE A 1 97 ? -3.854 14.622 8.169 1.00 67.69 97 ILE A CA 1
ATOM 789 C C . ILE A 1 97 ? -5.237 15.224 8.408 1.00 67.69 97 ILE A C 1
ATOM 791 O O . ILE A 1 97 ? -6.043 14.707 9.182 1.00 67.69 97 ILE A O 1
ATOM 795 N N . GLN A 1 98 ? -5.480 16.364 7.768 1.00 59.66 98 GLN A N 1
ATOM 796 C CA . GLN A 1 98 ? -6.749 17.084 7.763 1.00 59.66 98 GLN A CA 1
ATOM 797 C C . GLN A 1 98 ? -7.605 16.565 6.593 1.00 59.66 98 GLN A C 1
ATOM 799 O O . GLN A 1 98 ? -7.429 17.003 5.454 1.00 59.66 98 GLN A O 1
ATOM 804 N N . PRO A 1 99 ? -8.538 15.622 6.813 1.00 54.31 99 PRO A N 1
ATOM 805 C CA . PRO A 1 99 ? -9.549 15.270 5.829 1.00 54.31 99 PRO A CA 1
ATOM 806 C C . PRO A 1 99 ? -10.652 16.345 5.805 1.00 54.31 99 PRO A C 1
ATOM 808 O O . PRO A 1 99 ? -11.784 16.085 6.211 1.00 54.31 99 PRO A O 1
ATOM 811 N N . GLY A 1 100 ? -10.350 17.548 5.307 1.00 43.16 100 GLY A N 1
ATOM 812 C CA . GLY A 1 100 ? -11.376 18.353 4.638 1.00 43.16 100 GLY A CA 1
ATOM 813 C C . GLY A 1 100 ? -11.392 19.867 4.853 1.00 43.16 100 GLY A C 1
ATOM 814 O O . GLY A 1 100 ? -11.550 20.352 5.965 1.00 43.16 100 GLY A O 1
ATOM 815 N N . GLY A 1 101 ? -11.456 20.556 3.712 1.00 36.97 101 GLY A N 1
ATOM 816 C CA . GLY A 1 101 ? -12.220 21.777 3.466 1.00 36.97 101 GLY A CA 1
ATOM 817 C C . GLY A 1 101 ? -12.424 21.909 1.952 1.00 36.97 101 GLY A C 1
ATOM 818 O O . GLY A 1 101 ? -11.467 22.133 1.224 1.00 36.97 101 GLY A O 1
ATOM 819 N N . ILE A 1 102 ? -13.647 21.728 1.431 1.00 41.97 102 ILE A N 1
ATOM 820 C CA . ILE A 1 102 ? -13.988 21.960 0.003 1.00 41.97 102 ILE A CA 1
ATOM 821 C C . ILE A 1 102 ? -14.125 23.476 -0.240 1.00 41.97 102 ILE A C 1
ATOM 823 O O . ILE A 1 102 ? -15.127 23.984 -0.737 1.00 41.97 102 ILE A O 1
ATOM 827 N N . ARG A 1 103 ? -13.117 24.238 0.178 1.00 37.00 103 ARG A N 1
ATOM 828 C CA . ARG A 1 103 ? -12.943 25.650 -0.146 1.00 37.00 103 ARG A CA 1
ATOM 829 C C . ARG A 1 103 ? -11.463 25.868 -0.385 1.00 37.00 103 ARG A C 1
ATOM 831 O O . ARG A 1 103 ? -10.651 25.528 0.465 1.00 37.00 103 ARG A O 1
ATOM 838 N N . ALA A 1 104 ? -11.150 26.457 -1.534 1.00 40.38 104 ALA A N 1
ATOM 839 C CA . ALA A 1 104 ? -9.798 26.721 -2.020 1.00 40.38 104 ALA A CA 1
ATOM 840 C C . ALA A 1 104 ? -8.877 27.451 -1.015 1.00 40.38 104 ALA A C 1
ATOM 842 O O . ALA A 1 104 ? -7.668 27.426 -1.189 1.00 40.38 104 ALA A O 1
ATOM 843 N N . ALA A 1 105 ? -9.425 28.066 0.041 1.00 38.09 105 ALA A N 1
ATOM 844 C CA . ALA A 1 105 ? -8.664 28.757 1.080 1.00 38.09 105 ALA A CA 1
ATOM 845 C C . ALA A 1 105 ? -8.078 27.824 2.166 1.00 38.09 105 ALA A C 1
ATOM 847 O O . ALA A 1 105 ? -6.944 28.038 2.588 1.00 38.09 105 ALA A O 1
ATOM 848 N N . ASP A 1 106 ? -8.793 26.765 2.571 1.00 38.25 106 ASP A N 1
ATOM 849 C CA . ASP A 1 106 ? -8.406 25.915 3.720 1.00 38.25 106 ASP A CA 1
ATOM 850 C C . ASP A 1 106 ? -7.476 24.754 3.321 1.00 38.25 106 ASP A C 1
ATOM 852 O O . ASP A 1 106 ? -6.901 24.067 4.164 1.00 38.25 106 ASP A O 1
ATOM 856 N N . VAL A 1 107 ? -7.317 24.523 2.014 1.00 45.47 107 VAL A N 1
ATOM 857 C CA . VAL A 1 107 ? -6.442 23.480 1.459 1.00 45.47 107 VAL A CA 1
ATOM 858 C C . VAL A 1 107 ? -4.996 23.713 1.905 1.00 45.47 107 VAL A C 1
ATOM 860 O O . VAL A 1 107 ? -4.316 22.763 2.275 1.00 45.47 107 VAL A O 1
ATOM 863 N N . THR A 1 108 ? -4.565 24.972 1.977 1.00 43.97 108 THR A N 1
ATOM 864 C CA . THR A 1 108 ? -3.214 25.386 2.384 1.00 43.97 108 THR A CA 1
ATOM 865 C C . THR A 1 108 ? -2.834 24.936 3.801 1.00 43.97 108 THR A C 1
ATOM 867 O O . THR A 1 108 ? -1.669 24.654 4.047 1.00 43.97 108 THR A O 1
ATOM 870 N N . GLU A 1 109 ? -3.795 24.808 4.727 1.00 45.31 109 GLU A N 1
ATOM 871 C CA . GLU A 1 109 ? -3.528 24.424 6.127 1.00 45.31 109 GLU A CA 1
ATOM 872 C C . GLU A 1 109 ? -3.432 22.900 6.339 1.00 45.31 109 GLU A C 1
ATOM 874 O O . GLU A 1 109 ? -2.904 22.432 7.349 1.00 45.31 109 GLU A O 1
ATOM 879 N N . ALA A 1 110 ? -3.941 22.103 5.392 1.00 45.97 110 ALA A N 1
ATOM 880 C CA . ALA A 1 110 ? -3.921 20.637 5.438 1.00 45.97 110 ALA A CA 1
ATOM 881 C C . ALA A 1 110 ? -2.623 20.018 4.888 1.00 45.97 110 ALA A C 1
ATOM 883 O O . ALA A 1 110 ? -2.411 18.799 4.996 1.00 45.97 110 ALA A O 1
ATOM 884 N N . TYR A 1 111 ? -1.790 20.844 4.264 1.00 52.25 111 TYR A N 1
ATOM 885 C CA . TYR A 1 111 ? -0.469 20.514 3.755 1.00 52.25 111 TYR A CA 1
ATOM 886 C C . TYR A 1 111 ? 0.570 21.115 4.697 1.00 52.25 111 TYR A C 1
ATOM 888 O O . TYR A 1 111 ? 0.405 22.224 5.199 1.00 52.25 111 TYR A O 1
ATOM 896 N N . ALA A 1 112 ? 1.662 20.393 4.956 1.00 53.22 112 ALA A N 1
ATOM 897 C CA . ALA A 1 112 ? 2.838 21.089 5.469 1.00 53.22 112 ALA A CA 1
ATOM 898 C C . ALA A 1 112 ? 3.268 22.122 4.409 1.00 53.22 112 ALA A C 1
ATOM 900 O O . ALA A 1 112 ? 3.097 21.859 3.222 1.00 53.22 112 ALA A O 1
ATOM 901 N N . ASN A 1 113 ? 3.848 23.261 4.803 1.00 52.56 113 ASN A N 1
ATOM 902 C CA . ASN A 1 113 ? 4.264 24.308 3.850 1.00 52.56 113 ASN A CA 1
ATOM 903 C C . ASN A 1 113 ? 5.133 23.782 2.684 1.00 52.56 113 ASN A C 1
ATOM 905 O O . ASN A 1 113 ? 5.150 24.396 1.627 1.00 52.56 113 ASN A O 1
ATOM 909 N N . ASP A 1 114 ? 5.812 22.641 2.855 1.00 56.53 114 ASP A N 1
ATOM 910 C CA . ASP A 1 114 ? 6.655 22.001 1.832 1.00 56.53 114 ASP A CA 1
ATOM 911 C C . ASP A 1 114 ? 5.936 20.887 1.025 1.00 56.53 114 ASP A C 1
ATOM 913 O O . ASP A 1 114 ? 6.576 20.125 0.302 1.00 56.53 114 ASP A O 1
ATOM 917 N N . GLU A 1 115 ? 4.620 20.726 1.196 1.00 52.53 115 GLU A N 1
ATOM 918 C CA . GLU A 1 115 ? 3.749 19.839 0.404 1.00 52.53 115 GLU A CA 1
ATOM 919 C C . GLU A 1 115 ? 2.762 20.613 -0.487 1.00 52.53 115 GLU A C 1
ATOM 921 O O . GLU A 1 115 ? 2.110 20.007 -1.341 1.00 52.53 115 GLU A O 1
ATOM 926 N N . ALA A 1 116 ? 2.610 21.924 -0.275 1.00 55.16 116 ALA A N 1
ATOM 927 C CA . ALA A 1 116 ? 1.736 22.753 -1.091 1.00 55.16 116 ALA A CA 1
ATOM 928 C C . ALA A 1 116 ? 2.339 22.902 -2.504 1.00 55.16 116 ALA A C 1
ATOM 930 O O . ALA A 1 116 ? 3.515 23.252 -2.620 1.00 55.16 116 ALA A O 1
ATOM 931 N N . PRO A 1 117 ? 1.575 22.641 -3.580 1.00 52.12 117 PRO A N 1
ATOM 932 C CA . PRO A 1 117 ? 2.011 22.963 -4.936 1.00 52.12 117 PRO A CA 1
ATOM 933 C C . PRO A 1 117 ? 2.347 24.459 -5.043 1.00 52.12 117 PRO A C 1
ATOM 935 O O . PRO A 1 117 ? 1.593 25.281 -4.526 1.00 52.12 117 PRO A O 1
ATOM 938 N N . GLU A 1 118 ? 3.436 24.818 -5.734 1.00 49.50 118 GLU A N 1
ATOM 939 C CA . GLU A 1 118 ? 3.786 26.230 -5.990 1.00 49.50 118 GLU A CA 1
ATOM 940 C C . GLU A 1 118 ? 2.696 26.960 -6.806 1.00 49.50 118 GLU A C 1
ATOM 942 O O . GLU A 1 118 ? 2.517 28.168 -6.662 1.00 49.50 118 GLU A O 1
ATOM 947 N N . ASP A 1 119 ? 1.904 26.212 -7.587 1.00 46.12 119 ASP A N 1
ATOM 948 C CA . ASP A 1 119 ? 0.726 26.703 -8.302 1.00 46.12 119 ASP A CA 1
ATOM 949 C C . ASP A 1 119 ? -0.565 26.450 -7.504 1.00 46.12 119 ASP A C 1
ATOM 951 O O . ASP A 1 119 ? -1.101 25.338 -7.470 1.00 46.12 119 ASP A O 1
ATOM 955 N N . HIS A 1 120 ? -1.125 27.517 -6.926 1.00 45.75 120 HIS A N 1
ATOM 956 C CA . HIS A 1 120 ? -2.411 27.525 -6.210 1.00 45.75 120 HIS A CA 1
ATOM 957 C C . HIS A 1 120 ? -3.635 27.093 -7.056 1.00 45.75 120 HIS A C 1
ATOM 959 O O . HIS A 1 120 ? -4.739 26.993 -6.516 1.00 45.75 120 HIS A O 1
ATOM 965 N N . GLU A 1 121 ? -3.480 26.828 -8.358 1.00 43.16 121 GLU A N 1
ATOM 966 C CA . GLU A 1 121 ? -4.562 26.348 -9.234 1.00 43.16 121 GLU A CA 1
ATOM 967 C C . GLU A 1 121 ? -4.781 24.827 -9.170 1.00 43.16 121 GLU A C 1
ATOM 969 O O . GLU A 1 121 ? -5.886 24.351 -9.439 1.00 43.16 121 GLU A O 1
ATOM 974 N N . ASN A 1 122 ? -3.781 24.046 -8.746 1.00 45.09 122 ASN A N 1
ATOM 975 C CA . ASN A 1 122 ? -3.897 22.589 -8.677 1.00 45.09 122 ASN A CA 1
ATOM 976 C C . ASN A 1 122 ? -4.321 22.142 -7.275 1.00 45.09 122 ASN A C 1
ATOM 978 O O . ASN A 1 122 ? -3.509 21.775 -6.428 1.00 45.09 122 ASN A O 1
ATOM 982 N N . MET A 1 123 ? -5.633 22.166 -7.028 1.00 46.94 123 MET A N 1
ATOM 983 C CA . MET A 1 123 ? -6.247 21.669 -5.796 1.00 46.94 123 MET A CA 1
ATOM 984 C C . MET A 1 123 ? -6.007 20.156 -5.647 1.00 46.94 123 MET A C 1
ATOM 986 O O . MET A 1 123 ? -6.784 19.337 -6.138 1.00 46.94 123 MET A O 1
ATOM 990 N N . VAL A 1 124 ? -4.925 19.762 -4.971 1.00 51.88 124 VAL A N 1
ATOM 991 C CA . VAL A 1 124 ? -4.667 18.351 -4.663 1.00 51.88 124 VAL A CA 1
ATOM 992 C C . VAL A 1 124 ? -5.707 17.903 -3.637 1.00 51.88 124 VAL A C 1
ATOM 994 O O . VAL A 1 124 ? -5.798 18.434 -2.526 1.00 51.88 124 VAL A O 1
ATOM 997 N N . MET A 1 125 ? -6.555 16.955 -4.031 1.00 63.84 125 MET A N 1
ATOM 998 C CA . MET A 1 125 ? -7.556 16.375 -3.142 1.00 63.84 125 MET A CA 1
ATOM 999 C C . MET A 1 125 ? -6.868 15.589 -2.008 1.00 63.84 125 MET A C 1
ATOM 1001 O O . MET A 1 125 ? -5.838 14.964 -2.242 1.00 63.84 125 MET A O 1
ATOM 1005 N N . PRO A 1 126 ? -7.439 15.536 -0.788 1.00 64.88 126 PRO A N 1
ATOM 1006 C CA . PRO A 1 126 ? -6.799 14.905 0.376 1.00 64.88 126 PRO A CA 1
ATOM 1007 C C . PRO A 1 126 ? -6.526 13.397 0.219 1.00 64.88 126 PRO A C 1
ATOM 1009 O O . PRO A 1 126 ? -5.782 12.821 1.010 1.00 64.88 126 PRO A O 1
ATOM 1012 N N . ASN A 1 127 ? -7.131 12.751 -0.779 1.00 77.88 127 ASN A N 1
ATOM 1013 C CA . ASN A 1 127 ? -6.884 11.357 -1.140 1.00 77.88 127 ASN A CA 1
ATOM 1014 C C . ASN A 1 127 ? -5.580 11.151 -1.928 1.00 77.88 127 ASN A C 1
ATOM 1016 O O . ASN A 1 127 ? -5.123 10.012 -1.995 1.00 77.88 127 ASN A O 1
ATOM 1020 N N . VAL A 1 128 ? -4.993 12.204 -2.503 1.00 83.56 128 VAL A N 1
ATOM 1021 C CA . VAL A 1 128 ? -3.714 12.159 -3.220 1.00 83.56 128 VAL A CA 1
ATOM 1022 C C . VAL A 1 128 ? -2.670 12.925 -2.411 1.00 83.56 128 VAL A C 1
ATOM 1024 O O . VAL A 1 128 ? -2.894 14.068 -2.029 1.00 83.56 128 VAL A O 1
ATOM 1027 N N . ARG A 1 129 ? -1.519 12.312 -2.131 1.00 84.31 129 ARG A N 1
ATOM 1028 C CA . ARG A 1 129 ? -0.393 12.983 -1.459 1.00 84.31 129 ARG A CA 1
ATOM 1029 C C . ARG A 1 129 ? 0.887 12.812 -2.262 1.00 84.31 129 ARG A C 1
ATOM 1031 O O . ARG A 1 129 ? 1.120 11.751 -2.837 1.00 84.31 129 ARG A O 1
ATOM 1038 N N . LEU A 1 130 ? 1.707 13.859 -2.276 1.00 85.06 130 LEU A N 1
ATOM 1039 C CA . LEU A 1 130 ? 2.994 13.894 -2.962 1.00 85.06 130 LEU A CA 1
ATOM 1040 C C . LEU A 1 130 ? 4.129 13.817 -1.935 1.00 85.06 130 LEU A C 1
ATOM 1042 O O . LEU A 1 130 ? 4.122 14.532 -0.937 1.00 85.06 130 LEU A O 1
ATOM 1046 N N . CYS A 1 131 ? 5.120 12.968 -2.190 1.00 86.12 131 CYS A N 1
ATOM 1047 C CA . CYS A 1 131 ? 6.316 12.836 -1.366 1.00 86.12 131 CYS A CA 1
ATOM 1048 C C . CYS A 1 131 ? 7.563 12.839 -2.257 1.00 86.12 131 CYS A C 1
ATOM 1050 O O . CYS A 1 131 ? 7.822 11.886 -2.994 1.00 86.12 131 CYS A O 1
ATOM 1052 N N . TYR A 1 132 ? 8.358 13.904 -2.176 1.00 85.56 132 TYR A N 1
ATOM 1053 C CA . TYR A 1 132 ? 9.502 14.134 -3.059 1.00 85.56 132 TYR A CA 1
ATOM 1054 C C . TYR A 1 132 ? 10.709 14.715 -2.304 1.00 85.56 132 TYR A C 1
ATOM 1056 O O . TYR A 1 132 ? 10.725 14.792 -1.074 1.00 85.56 132 TYR A O 1
ATOM 1064 N N . GLY A 1 133 ? 11.768 15.077 -3.040 1.00 83.06 133 GLY A N 1
ATOM 1065 C CA . GLY A 1 133 ? 13.081 15.464 -2.495 1.00 83.06 133 GLY A CA 1
ATOM 1066 C C . GLY A 1 133 ? 13.045 16.573 -1.445 1.00 83.06 133 GLY A C 1
ATOM 1067 O O . GLY A 1 133 ? 13.844 16.543 -0.512 1.00 83.06 133 GLY A O 1
ATOM 1068 N N . GLN A 1 134 ? 12.095 17.501 -1.559 1.00 81.75 134 GLN A N 1
ATOM 1069 C CA . GLN A 1 134 ? 11.969 18.652 -0.662 1.00 81.75 134 GLN A CA 1
ATOM 1070 C C . GLN A 1 134 ? 11.064 18.384 0.549 1.00 81.75 134 GLN A C 1
ATOM 1072 O O . GLN A 1 134 ? 11.127 19.115 1.532 1.00 81.75 134 GLN A O 1
ATOM 1077 N N . THR A 1 135 ? 10.263 17.312 0.531 1.00 82.81 135 THR A N 1
ATOM 1078 C CA . THR A 1 135 ? 9.390 16.957 1.656 1.00 82.81 135 THR A CA 1
ATOM 1079 C C . THR A 1 135 ? 10.238 16.652 2.894 1.00 82.81 135 THR A C 1
ATOM 1081 O O . THR A 1 135 ? 11.126 15.801 2.825 1.00 82.81 135 THR A O 1
ATOM 1084 N N . LYS A 1 136 ? 9.970 17.298 4.035 1.00 84.56 136 LYS A N 1
ATOM 1085 C CA . LYS A 1 136 ? 10.693 17.057 5.299 1.00 84.56 136 LYS A CA 1
ATOM 1086 C C . LYS A 1 136 ? 10.591 15.602 5.760 1.00 84.56 136 LYS A C 1
ATOM 1088 O O . LYS A 1 136 ? 9.560 14.955 5.590 1.00 84.56 136 LYS A O 1
ATOM 1093 N N . GLN A 1 137 ? 11.638 15.098 6.413 1.00 84.25 137 GLN A N 1
ATOM 1094 C CA . GLN A 1 137 ? 11.708 13.702 6.862 1.00 84.25 137 GLN A CA 1
ATOM 1095 C C . GLN A 1 137 ? 10.565 13.310 7.810 1.00 84.25 137 GLN A C 1
ATOM 1097 O O . GLN A 1 137 ? 9.987 12.237 7.655 1.00 84.25 137 GLN A O 1
ATOM 1102 N N . GLU A 1 138 ? 10.175 14.190 8.734 1.00 84.25 138 GLU A N 1
ATOM 1103 C CA . GLU A 1 138 ? 9.027 13.958 9.622 1.00 84.25 138 GLU A CA 1
ATOM 1104 C C . GLU A 1 138 ? 7.722 13.764 8.845 1.00 84.25 138 GLU A C 1
ATOM 1106 O O . GLU A 1 138 ? 6.927 12.874 9.146 1.00 84.25 138 GLU A O 1
ATOM 1111 N N . THR A 1 139 ? 7.513 14.584 7.818 1.00 84.25 139 THR A N 1
ATOM 1112 C CA . THR A 1 139 ? 6.343 14.525 6.947 1.00 84.25 139 THR A CA 1
ATOM 1113 C C . THR A 1 139 ? 6.326 13.229 6.139 1.00 84.25 139 THR A C 1
ATOM 1115 O O . THR A 1 139 ? 5.299 12.555 6.089 1.00 84.25 139 THR A O 1
ATOM 1118 N N . ARG A 1 140 ? 7.479 12.796 5.607 1.00 86.12 140 ARG A N 1
ATOM 1119 C CA . ARG A 1 140 ? 7.614 11.496 4.920 1.00 86.12 140 ARG A CA 1
ATOM 1120 C C . ARG A 1 140 ? 7.196 10.338 5.823 1.00 86.12 140 ARG A C 1
ATOM 1122 O O . ARG A 1 140 ? 6.388 9.507 5.417 1.00 86.12 140 ARG A O 1
ATOM 1129 N N . LEU A 1 141 ? 7.687 10.313 7.064 1.00 86.25 141 LEU A N 1
ATOM 1130 C CA . LEU A 1 141 ? 7.345 9.275 8.041 1.00 86.25 141 LEU A CA 1
ATOM 1131 C C . LEU A 1 141 ? 5.845 9.267 8.371 1.00 86.25 141 LEU A C 1
ATOM 1133 O O . LEU A 1 141 ? 5.248 8.195 8.478 1.00 86.25 141 LEU A O 1
ATOM 1137 N N . LYS A 1 142 ? 5.213 10.440 8.495 1.00 86.44 142 LYS A N 1
ATOM 1138 C CA . LYS A 1 142 ? 3.760 10.553 8.709 1.00 86.44 142 LYS A CA 1
ATOM 1139 C C . LYS A 1 142 ? 2.966 10.029 7.510 1.00 86.44 142 LYS A C 1
ATOM 1141 O O . LYS A 1 142 ? 2.037 9.243 7.703 1.00 86.44 142 LYS A O 1
ATOM 1146 N N . LEU A 1 143 ? 3.349 10.400 6.286 1.00 87.25 143 LEU A N 1
ATOM 1147 C CA . LEU A 1 143 ? 2.711 9.905 5.061 1.00 87.25 143 LEU A CA 1
ATOM 1148 C C . LEU A 1 143 ? 2.837 8.383 4.938 1.00 87.25 143 LEU A C 1
ATOM 1150 O O . LEU A 1 143 ? 1.841 7.715 4.679 1.00 87.25 143 LEU A O 1
ATOM 1154 N N . MET A 1 144 ? 4.021 7.825 5.210 1.00 88.56 144 MET A N 1
ATOM 1155 C CA . MET A 1 144 ? 4.245 6.374 5.233 1.00 88.56 144 MET A CA 1
ATOM 1156 C C . MET A 1 144 ? 3.343 5.661 6.241 1.00 88.56 144 MET A C 1
ATOM 1158 O O . MET A 1 144 ? 2.710 4.656 5.913 1.00 88.56 144 MET A O 1
ATOM 1162 N N . LYS A 1 145 ? 3.281 6.166 7.480 1.00 89.44 145 LYS A N 1
ATOM 1163 C CA . LYS A 1 145 ? 2.446 5.570 8.531 1.00 89.44 145 LYS A CA 1
ATOM 1164 C C . LYS A 1 145 ? 0.984 5.602 8.130 1.00 89.44 145 LYS A C 1
ATOM 1166 O O . LYS A 1 145 ? 0.306 4.591 8.265 1.00 89.44 145 LYS A O 1
ATOM 1171 N N . THR A 1 146 ? 0.520 6.723 7.587 1.00 88.69 146 THR A N 1
ATOM 1172 C CA . THR A 1 146 ? -0.893 6.870 7.241 1.00 88.69 146 THR A CA 1
ATOM 1173 C C . THR A 1 146 ? -1.278 6.053 6.012 1.00 88.69 146 THR A C 1
ATOM 1175 O O . THR A 1 146 ? -2.306 5.387 6.042 1.00 88.69 146 THR A O 1
ATOM 1178 N N . PHE A 1 147 ? -0.425 5.980 4.988 1.00 90.75 147 PHE A N 1
ATOM 1179 C CA . PHE A 1 147 ? -0.657 5.134 3.810 1.00 90.75 147 PHE A CA 1
ATOM 1180 C C . PHE A 1 147 ? -0.727 3.634 4.144 1.00 90.75 147 PHE A C 1
ATOM 1182 O O . PHE A 1 147 ? -1.395 2.857 3.467 1.00 90.75 147 PHE A O 1
ATOM 1189 N N . ASN A 1 148 ? -0.072 3.210 5.228 1.00 90.19 148 ASN A N 1
ATOM 1190 C CA . ASN A 1 148 ? -0.175 1.847 5.743 1.00 90.19 148 ASN A CA 1
ATOM 1191 C C . ASN A 1 148 ? -1.446 1.583 6.569 1.00 90.19 148 ASN A C 1
ATOM 1193 O O . ASN A 1 148 ? -1.672 0.450 6.994 1.00 90.19 148 ASN A O 1
ATOM 1197 N N . THR A 1 149 ? -2.304 2.580 6.774 1.00 88.75 149 THR A N 1
ATOM 1198 C CA . THR A 1 149 ? -3.639 2.427 7.376 1.00 88.75 149 THR A CA 1
ATOM 1199 C C . THR A 1 149 ? -4.713 2.409 6.281 1.00 88.75 149 THR A C 1
ATOM 1201 O O . THR A 1 149 ? -4.434 2.821 5.160 1.00 88.75 149 THR A O 1
ATOM 1204 N N . PRO A 1 150 ? -5.946 1.939 6.545 1.00 86.00 150 PRO A N 1
ATOM 1205 C CA . PRO A 1 150 ? -6.990 1.919 5.517 1.00 86.00 150 PRO A CA 1
ATOM 1206 C C . PRO A 1 150 ? -7.634 3.293 5.253 1.00 86.00 150 PRO A C 1
ATOM 1208 O O . PRO A 1 150 ? -8.654 3.376 4.567 1.00 86.00 150 PRO A O 1
ATOM 1211 N N . PHE A 1 151 ? -7.086 4.357 5.836 1.00 86.50 151 PHE A N 1
ATOM 1212 C CA . PHE A 1 151 ? -7.556 5.729 5.676 1.00 86.50 151 PHE A CA 1
ATOM 1213 C C . PHE A 1 151 ? -6.723 6.467 4.613 1.00 86.50 151 PHE A C 1
ATOM 1215 O O . PHE A 1 151 ? -5.881 5.868 3.952 1.00 86.50 151 PHE A O 1
ATOM 1222 N N . PHE A 1 152 ? -6.972 7.765 4.411 1.00 80.25 152 PHE A N 1
ATOM 1223 C CA . PHE A 1 152 ? -6.229 8.551 3.417 1.00 80.25 152 PHE A CA 1
ATOM 1224 C C . PHE A 1 152 ? -4.743 8.685 3.776 1.00 80.25 152 PHE A C 1
ATOM 1226 O O . PHE A 1 152 ? -4.426 8.764 4.960 1.00 80.25 152 PHE A O 1
ATOM 1233 N N . PRO A 1 153 ? -3.842 8.829 2.790 1.00 85.62 153 PRO A N 1
ATOM 1234 C CA . PRO A 1 153 ? -4.113 8.954 1.352 1.00 85.62 153 PRO A CA 1
ATOM 1235 C C . PRO A 1 153 ? -4.426 7.620 0.659 1.00 85.62 153 PRO A C 1
ATOM 1237 O O . PRO A 1 153 ? -3.867 6.589 1.009 1.00 85.62 153 PRO A O 1
ATOM 1240 N N . ASP A 1 154 ? -5.285 7.659 -0.365 1.00 84.81 154 ASP A N 1
ATOM 1241 C CA . ASP A 1 154 ? -5.565 6.495 -1.223 1.00 84.81 154 ASP A CA 1
ATOM 1242 C C . ASP A 1 154 ? -4.497 6.335 -2.314 1.00 84.81 154 ASP A C 1
ATOM 1244 O O . ASP A 1 154 ? -4.220 5.227 -2.772 1.00 84.81 154 ASP A O 1
ATOM 1248 N N . ILE A 1 155 ? -3.916 7.457 -2.747 1.00 88.75 155 ILE A N 1
ATOM 1249 C CA . ILE A 1 155 ? -2.878 7.531 -3.769 1.00 88.75 155 ILE A CA 1
ATOM 1250 C C . ILE A 1 155 ? -1.696 8.287 -3.174 1.00 88.75 155 ILE A C 1
ATOM 1252 O O . ILE A 1 155 ? -1.817 9.440 -2.756 1.00 88.75 155 ILE A O 1
ATOM 1256 N N . LEU A 1 156 ? -0.540 7.637 -3.167 1.00 90.88 156 LEU A N 1
ATOM 1257 C CA . LEU A 1 156 ? 0.716 8.234 -2.750 1.00 90.88 156 LEU A CA 1
ATOM 1258 C C . LEU A 1 156 ? 1.646 8.302 -3.959 1.00 90.88 156 LEU A C 1
ATOM 1260 O O . LEU A 1 156 ? 2.059 7.271 -4.486 1.00 90.88 156 LEU A O 1
ATOM 1264 N N . ILE A 1 157 ? 1.953 9.518 -4.401 1.00 90.19 157 ILE A N 1
ATOM 1265 C CA . ILE A 1 157 ? 2.894 9.776 -5.488 1.00 90.19 157 ILE A CA 1
ATOM 1266 C C . ILE A 1 157 ? 4.256 10.013 -4.854 1.00 90.19 157 ILE A C 1
ATOM 1268 O O . ILE A 1 157 ? 4.420 10.926 -4.041 1.00 90.19 157 ILE A O 1
ATOM 1272 N N . THR A 1 158 ? 5.235 9.191 -5.212 1.00 88.81 158 THR A N 1
ATOM 1273 C CA . THR A 1 158 ? 6.582 9.285 -4.658 1.00 88.81 158 THR A CA 1
ATOM 1274 C C . THR A 1 158 ? 7.633 9.395 -5.751 1.00 88.81 158 THR A C 1
ATOM 1276 O O . THR A 1 158 ? 7.486 8.829 -6.832 1.00 88.81 158 THR A O 1
ATOM 1279 N N . SER A 1 159 ? 8.707 10.132 -5.467 1.00 86.25 159 SER A N 1
ATOM 1280 C CA . SER A 1 159 ? 9.941 10.056 -6.255 1.00 86.25 159 SER A CA 1
ATOM 1281 C C . SER A 1 159 ? 10.904 9.010 -5.669 1.00 86.25 159 SER A C 1
ATOM 1283 O O . SER A 1 159 ? 10.561 8.266 -4.745 1.00 86.25 159 SER A O 1
ATOM 1285 N N . SER A 1 160 ? 12.153 8.984 -6.151 1.00 79.69 160 SER A N 1
ATOM 1286 C CA . SER A 1 160 ? 13.231 8.101 -5.669 1.00 79.69 160 SER A CA 1
ATOM 1287 C C . SER A 1 160 ? 13.486 8.154 -4.156 1.00 79.69 160 SER A C 1
AT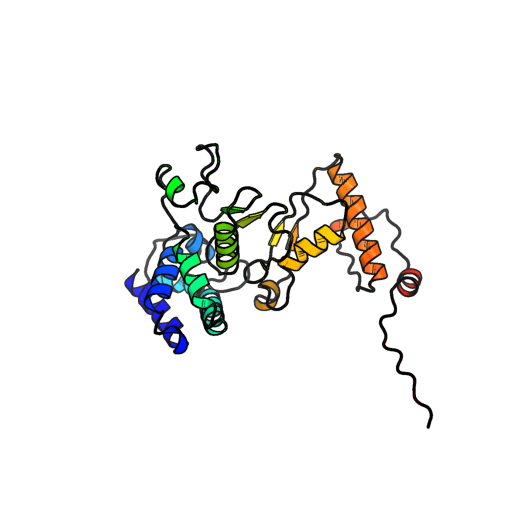OM 1289 O O . SER A 1 160 ? 14.080 7.240 -3.596 1.00 79.69 160 SER A O 1
ATOM 1291 N N . VAL A 1 161 ? 12.994 9.186 -3.475 1.00 78.38 161 VAL A N 1
ATOM 1292 C CA . VAL A 1 161 ? 13.099 9.390 -2.026 1.00 78.38 161 VAL A CA 1
ATOM 1293 C C . VAL A 1 161 ? 12.480 8.262 -1.194 1.00 78.38 161 VAL A C 1
ATOM 1295 O O . VAL A 1 161 ? 12.926 8.012 -0.080 1.00 78.38 161 VAL A O 1
ATOM 1298 N N . MET A 1 162 ? 11.456 7.592 -1.721 1.00 74.88 162 MET A N 1
ATOM 1299 C CA . MET A 1 162 ? 10.794 6.446 -1.082 1.00 74.88 162 MET A CA 1
ATOM 1300 C C . MET A 1 162 ? 11.147 5.120 -1.770 1.00 74.88 162 MET A C 1
ATOM 1302 O O . MET A 1 162 ? 10.465 4.119 -1.578 1.00 74.88 162 MET A O 1
ATOM 1306 N N . ALA A 1 163 ? 12.191 5.081 -2.599 1.00 62.69 163 ALA A N 1
ATOM 1307 C CA . ALA A 1 163 ? 12.592 3.841 -3.263 1.00 62.69 163 ALA A CA 1
ATOM 1308 C C . ALA A 1 163 ? 13.356 2.883 -2.325 1.00 62.69 163 ALA A C 1
ATOM 1310 O O . ALA A 1 163 ? 13.433 1.681 -2.598 1.00 62.69 163 ALA A O 1
ATOM 1311 N N . GLU A 1 164 ? 13.887 3.382 -1.203 1.00 67.62 164 GLU A N 1
ATOM 1312 C CA . GLU A 1 164 ? 14.751 2.633 -0.289 1.00 67.62 164 GLU A CA 1
ATOM 1313 C C . GLU A 1 164 ? 14.260 2.683 1.163 1.00 67.62 164 GLU A C 1
ATOM 1315 O O . GLU A 1 164 ? 13.775 3.706 1.632 1.00 67.62 164 GLU A O 1
ATOM 1320 N N . GLY A 1 165 ? 14.375 1.559 1.880 1.00 69.56 165 GLY A N 1
ATOM 1321 C CA . GLY A 1 165 ? 14.153 1.501 3.331 1.00 69.56 165 GLY A CA 1
ATOM 1322 C C . GLY A 1 165 ? 12.711 1.693 3.813 1.00 69.56 165 GLY A C 1
ATOM 1323 O O . GLY A 1 165 ? 12.500 1.820 5.015 1.00 69.56 165 GLY A O 1
ATOM 1324 N N . VAL A 1 166 ? 11.724 1.709 2.911 1.00 82.12 166 VAL A N 1
ATOM 1325 C CA . VAL A 1 166 ? 10.314 1.944 3.262 1.00 82.12 166 VAL A CA 1
ATOM 1326 C C . VAL A 1 166 ? 9.423 0.729 3.024 1.00 82.12 166 VAL A C 1
ATOM 1328 O O . VAL A 1 166 ? 9.691 -0.109 2.159 1.00 82.12 166 VAL A O 1
ATOM 1331 N N . ASP A 1 167 ? 8.329 0.683 3.776 1.00 85.62 167 ASP A N 1
ATOM 1332 C CA . ASP A 1 167 ? 7.344 -0.390 3.751 1.00 85.62 167 ASP A CA 1
ATOM 1333 C C . ASP A 1 167 ? 5.985 0.212 3.401 1.00 85.62 167 ASP A C 1
ATOM 1335 O O . ASP A 1 167 ? 5.477 1.041 4.153 1.00 85.62 167 ASP A O 1
ATOM 1339 N N . LEU A 1 168 ? 5.403 -0.186 2.266 1.00 89.19 168 LEU A N 1
ATOM 1340 C CA . LEU A 1 168 ? 4.124 0.342 1.758 1.00 89.19 168 LEU A CA 1
ATOM 1341 C C . LEU A 1 168 ? 3.096 -0.777 1.484 1.00 89.19 168 LEU A C 1
ATOM 1343 O O . LEU A 1 168 ? 2.067 -0.560 0.849 1.00 89.19 168 LEU A O 1
ATOM 1347 N N . HIS A 1 169 ? 3.383 -1.991 1.953 1.00 88.19 169 HIS A N 1
ATOM 1348 C CA . HIS A 1 169 ? 2.655 -3.226 1.650 1.00 88.19 169 HIS A CA 1
ATOM 1349 C C . HIS A 1 169 ? 1.312 -3.367 2.379 1.00 88.19 169 HIS A C 1
ATOM 1351 O O . HIS A 1 169 ? 0.429 -4.099 1.927 1.00 88.19 169 HIS A O 1
ATOM 1357 N N . LEU A 1 170 ? 1.122 -2.684 3.513 1.00 88.44 170 LEU A N 1
ATOM 1358 C CA . LEU A 1 170 ? 0.034 -3.016 4.436 1.00 88.44 170 LEU A CA 1
ATOM 1359 C C . LEU A 1 170 ? -1.350 -2.673 3.895 1.00 88.44 170 LEU A C 1
ATOM 1361 O O . LEU A 1 170 ? -2.288 -3.405 4.194 1.00 88.44 170 LEU A O 1
ATOM 1365 N N . ASN A 1 171 ? -1.498 -1.599 3.117 1.00 89.56 171 ASN A N 1
ATOM 1366 C CA . ASN A 1 171 ? -2.790 -1.196 2.550 1.00 89.56 171 ASN A CA 1
ATOM 1367 C C . ASN A 1 171 ? -2.767 -0.899 1.040 1.00 89.56 171 ASN A C 1
ATOM 1369 O O . ASN A 1 171 ? -3.770 -0.446 0.484 1.00 89.56 171 ASN A O 1
ATOM 1373 N N . CYS A 1 172 ? -1.686 -1.268 0.347 1.00 90.75 172 CYS A N 1
ATOM 1374 C CA . CYS A 1 172 ? -1.527 -1.097 -1.096 1.00 90.75 172 CYS A CA 1
ATOM 1375 C C . CYS A 1 172 ? -1.472 -2.444 -1.837 1.00 90.75 172 CYS A C 1
ATOM 1377 O O . CYS A 1 172 ? -0.922 -3.419 -1.335 1.00 90.75 172 CYS A O 1
ATOM 1379 N N . ARG A 1 173 ? -2.045 -2.491 -3.049 1.00 90.06 173 ARG A N 1
ATOM 1380 C CA . ARG A 1 173 ? -1.922 -3.628 -3.988 1.00 90.06 173 ARG A CA 1
ATOM 1381 C C . ARG A 1 173 ? -1.765 -3.216 -5.453 1.00 90.06 173 ARG A C 1
ATOM 1383 O O . ARG A 1 173 ? -1.719 -4.079 -6.320 1.00 90.06 173 ARG A O 1
ATOM 1390 N N . HIS A 1 174 ? -1.778 -1.918 -5.742 1.00 91.25 174 HIS A N 1
ATOM 1391 C CA . HIS A 1 174 ? -1.639 -1.399 -7.099 1.00 91.25 174 HIS A CA 1
ATOM 1392 C C . HIS A 1 174 ? -0.422 -0.492 -7.128 1.00 91.25 174 HIS A C 1
ATOM 1394 O O . HIS A 1 174 ? -0.316 0.413 -6.306 1.00 91.25 174 HIS A O 1
ATOM 1400 N N . ILE A 1 175 ? 0.472 -0.733 -8.075 1.00 92.00 175 ILE A N 1
ATOM 1401 C CA . ILE A 1 175 ? 1.700 0.035 -8.243 1.00 92.00 175 ILE A CA 1
ATOM 1402 C C . ILE A 1 175 ? 1.716 0.538 -9.673 1.00 92.00 175 ILE A C 1
ATOM 1404 O O . ILE A 1 175 ? 1.515 -0.244 -10.598 1.00 92.00 175 ILE A O 1
ATOM 1408 N N . ILE A 1 176 ? 1.943 1.832 -9.858 1.00 93.00 176 ILE A N 1
ATOM 1409 C CA . ILE A 1 176 ? 2.105 2.435 -11.179 1.00 93.00 176 ILE A CA 1
ATOM 1410 C C . ILE A 1 176 ? 3.518 3.001 -11.222 1.00 93.00 176 ILE A C 1
ATOM 1412 O O . ILE A 1 176 ? 3.804 3.979 -10.533 1.00 93.00 176 ILE A O 1
ATOM 1416 N N . HIS A 1 177 ? 4.401 2.386 -12.007 1.00 90.62 177 HIS A N 1
ATOM 1417 C CA . HIS A 1 177 ? 5.732 2.946 -12.238 1.00 90.62 177 HIS A CA 1
ATOM 1418 C C . HIS A 1 177 ? 5.640 3.921 -13.399 1.00 90.62 177 HIS A C 1
ATOM 1420 O O . HIS A 1 177 ? 5.602 3.520 -14.558 1.00 90.62 177 HIS A O 1
ATOM 1426 N N . HIS A 1 178 ? 5.538 5.207 -13.071 1.00 88.88 178 HIS A N 1
ATOM 1427 C CA . HIS A 1 178 ? 5.446 6.261 -14.077 1.00 88.88 178 HIS A CA 1
ATOM 1428 C C . HIS A 1 178 ? 6.755 6.413 -14.868 1.00 88.88 178 HIS A C 1
ATOM 1430 O O . HIS A 1 178 ? 6.733 6.757 -16.045 1.00 88.88 178 HIS A O 1
ATOM 1436 N N . ASP A 1 179 ? 7.900 6.177 -14.227 1.00 85.75 179 ASP A N 1
ATOM 1437 C CA . ASP A 1 179 ? 9.212 6.113 -14.860 1.00 85.75 179 ASP A CA 1
ATOM 1438 C C . ASP A 1 179 ? 9.666 4.654 -14.983 1.00 85.75 179 ASP A C 1
ATOM 1440 O O . ASP A 1 179 ? 9.696 3.907 -14.001 1.00 85.75 179 ASP A O 1
ATOM 1444 N N . LEU A 1 180 ? 10.062 4.241 -16.188 1.00 84.38 180 LEU A N 1
ATOM 1445 C CA . LEU A 1 180 ? 10.721 2.954 -16.372 1.00 84.38 180 LEU A CA 1
ATOM 1446 C C . LEU A 1 180 ? 12.228 3.114 -16.149 1.00 84.38 180 LEU A C 1
ATOM 1448 O O . LEU A 1 180 ? 12.894 3.897 -16.824 1.00 84.38 180 LEU A O 1
ATOM 1452 N N . SER A 1 181 ? 12.790 2.344 -15.221 1.00 85.44 181 SER A N 1
ATOM 1453 C CA . SER A 1 181 ? 14.237 2.274 -15.029 1.00 85.44 181 SER A CA 1
ATOM 1454 C C . SER A 1 181 ? 14.870 1.282 -16.004 1.00 85.44 181 SER A C 1
ATOM 1456 O O . SER A 1 181 ? 14.403 0.155 -16.122 1.00 85.44 181 SER A O 1
ATOM 1458 N N . TRP A 1 182 ? 16.009 1.635 -16.612 1.00 85.19 182 TRP A N 1
ATOM 1459 C CA . TRP A 1 182 ? 16.798 0.736 -17.481 1.00 85.19 182 TRP A CA 1
ATOM 1460 C C . TRP A 1 182 ? 17.296 -0.549 -16.794 1.00 85.19 182 TRP A C 1
ATOM 1462 O O . TRP A 1 182 ? 17.725 -1.494 -17.469 1.00 85.19 182 TRP A O 1
ATOM 1472 N N . ASN A 1 183 ? 17.295 -0.562 -15.460 1.00 86.25 183 ASN A N 1
ATOM 1473 C CA . ASN A 1 183 ? 17.675 -1.701 -14.639 1.00 86.25 183 ASN A CA 1
ATOM 1474 C C . ASN A 1 183 ? 16.417 -2.398 -14.081 1.00 86.25 183 ASN A C 1
ATOM 1476 O O . ASN A 1 183 ? 15.709 -1.770 -13.286 1.00 86.25 183 ASN A O 1
ATOM 1480 N N . PRO A 1 184 ? 16.145 -3.670 -14.436 1.00 85.88 184 PRO A N 1
ATOM 1481 C CA . PRO A 1 184 ? 14.998 -4.407 -13.899 1.00 85.88 184 PRO A CA 1
ATOM 1482 C C . PRO A 1 184 ? 15.076 -4.581 -12.378 1.00 85.88 184 PRO A C 1
ATOM 1484 O O . PRO A 1 184 ? 14.056 -4.476 -11.707 1.00 85.88 184 PRO A O 1
ATOM 1487 N N . SER A 1 185 ? 16.273 -4.717 -11.799 1.00 86.44 185 SER A N 1
ATOM 1488 C CA . SER A 1 185 ? 16.421 -4.870 -10.346 1.00 86.44 185 SER A CA 1
ATOM 1489 C C . SER A 1 185 ? 15.931 -3.643 -9.574 1.00 86.44 185 SER A C 1
ATOM 1491 O O . SER A 1 185 ? 15.453 -3.762 -8.451 1.00 86.44 185 SER A O 1
ATOM 1493 N N . THR A 1 186 ? 16.010 -2.445 -10.161 1.00 87.19 186 THR A N 1
ATOM 1494 C CA . THR A 1 186 ? 15.446 -1.237 -9.541 1.00 87.19 186 THR A CA 1
ATOM 1495 C C . THR A 1 186 ? 13.918 -1.298 -9.515 1.00 87.19 186 THR A C 1
ATOM 1497 O O . THR A 1 186 ? 13.308 -0.917 -8.516 1.00 87.19 186 THR A O 1
ATOM 1500 N N . LEU A 1 187 ? 13.296 -1.807 -10.580 1.00 85.62 187 LEU A N 1
ATOM 1501 C CA . LEU A 1 187 ? 11.848 -1.991 -10.665 1.00 85.62 187 LEU A CA 1
ATOM 1502 C C . LEU A 1 187 ? 11.357 -3.054 -9.673 1.00 85.62 187 LEU A C 1
ATOM 1504 O O . LEU A 1 187 ? 10.368 -2.840 -8.968 1.00 85.62 187 LEU A O 1
ATOM 1508 N N . GLU A 1 188 ? 12.091 -4.161 -9.577 1.00 85.56 188 GLU A N 1
ATOM 1509 C CA . GLU A 1 188 ? 11.854 -5.245 -8.625 1.00 85.56 188 GLU A CA 1
ATOM 1510 C C . GLU A 1 188 ? 11.962 -4.738 -7.181 1.00 85.56 188 GLU A C 1
ATOM 1512 O O . GLU A 1 188 ? 11.033 -4.906 -6.397 1.00 85.56 188 GLU A O 1
ATOM 1517 N N . GLN A 1 189 ? 13.026 -4.003 -6.838 1.00 86.50 189 GLN A N 1
ATOM 1518 C CA . GLN A 1 189 ? 13.196 -3.417 -5.504 1.00 86.50 189 GLN A CA 1
ATOM 1519 C C . GLN A 1 189 ? 12.077 -2.438 -5.134 1.00 86.50 189 GLN A C 1
ATOM 1521 O O . GLN A 1 189 ? 11.645 -2.421 -3.980 1.00 86.50 189 GLN A O 1
ATOM 1526 N N . ARG A 1 190 ? 11.602 -1.620 -6.087 1.00 88.00 190 ARG A N 1
ATOM 1527 C CA . ARG A 1 190 ? 10.454 -0.720 -5.873 1.00 88.00 190 ARG A CA 1
ATOM 1528 C C . ARG A 1 190 ? 9.171 -1.523 -5.641 1.00 88.00 190 ARG A C 1
ATOM 1530 O O . ARG A 1 190 ? 8.406 -1.202 -4.735 1.00 88.00 190 ARG A O 1
ATOM 1537 N N . THR A 1 191 ? 8.957 -2.584 -6.416 1.00 88.56 191 THR A N 1
ATOM 1538 C CA . THR A 1 191 ? 7.798 -3.481 -6.280 1.00 88.56 191 THR A CA 1
ATOM 1539 C C . THR A 1 191 ? 7.832 -4.248 -4.951 1.00 88.56 191 THR A C 1
ATOM 1541 O O . THR A 1 191 ? 6.820 -4.298 -4.253 1.00 88.56 191 THR A O 1
ATOM 1544 N N . GLY A 1 192 ? 9.008 -4.696 -4.501 1.00 87.06 192 GLY A N 1
ATOM 1545 C CA . GLY A 1 192 ? 9.240 -5.347 -3.202 1.00 87.06 192 GLY A CA 1
ATOM 1546 C C . GLY A 1 192 ? 9.018 -4.455 -1.968 1.00 87.06 192 GLY A C 1
ATOM 1547 O O . GLY A 1 192 ? 9.117 -4.905 -0.824 1.00 87.06 192 GLY A O 1
ATOM 1548 N N . ARG A 1 193 ? 8.697 -3.165 -2.148 1.00 88.44 193 ARG A N 1
ATOM 1549 C CA . ARG A 1 193 ? 8.193 -2.300 -1.059 1.00 88.44 193 ARG A CA 1
ATOM 1550 C C . ARG A 1 193 ? 6.730 -2.600 -0.723 1.00 88.44 193 ARG A C 1
ATOM 1552 O O . ARG A 1 193 ? 6.295 -2.330 0.400 1.00 88.44 193 ARG A O 1
ATOM 1559 N N . VAL A 1 194 ? 5.993 -3.145 -1.691 1.00 88.94 194 VAL A N 1
ATOM 1560 C CA . VAL A 1 194 ? 4.576 -3.515 -1.590 1.00 88.94 194 VAL A CA 1
ATOM 1561 C C . VAL A 1 194 ? 4.402 -5.032 -1.573 1.00 88.94 194 VAL A C 1
ATOM 1563 O O . VAL A 1 194 ? 3.540 -5.524 -0.851 1.00 88.94 194 VAL A O 1
ATOM 1566 N N . ASP A 1 195 ? 5.228 -5.768 -2.316 1.00 88.69 195 ASP A N 1
ATOM 1567 C CA . ASP A 1 195 ? 5.252 -7.228 -2.273 1.00 88.69 195 ASP A CA 1
ATOM 1568 C C . ASP A 1 195 ? 6.075 -7.723 -1.078 1.00 88.69 195 ASP A C 1
ATOM 1570 O O . ASP A 1 195 ? 7.303 -7.806 -1.129 1.00 88.69 195 ASP A O 1
ATOM 1574 N N . ARG A 1 196 ? 5.390 -7.940 0.050 1.00 87.00 196 ARG A N 1
ATOM 1575 C CA . ARG A 1 196 ? 5.966 -8.411 1.317 1.00 87.00 196 ARG A CA 1
ATOM 1576 C C . ARG A 1 196 ? 4.990 -9.298 2.079 1.00 87.00 196 ARG A C 1
ATOM 1578 O O . ARG A 1 196 ? 3.780 -9.217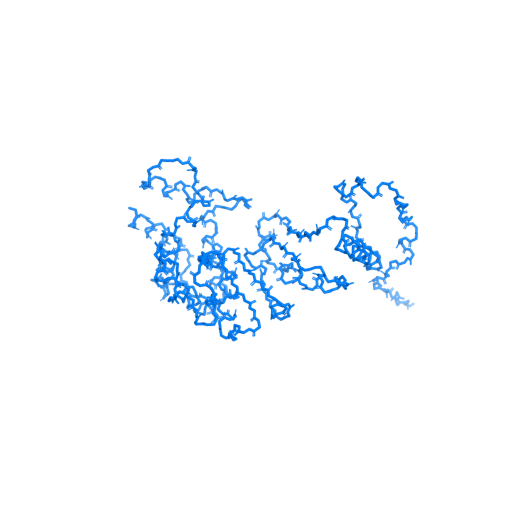 1.885 1.00 87.00 196 ARG A O 1
ATOM 1585 N N . ILE A 1 197 ? 5.524 -10.071 3.025 1.00 83.06 197 ILE A N 1
ATOM 1586 C CA . ILE A 1 197 ? 4.730 -10.865 3.974 1.00 83.06 197 ILE A CA 1
ATOM 1587 C C . ILE A 1 197 ? 3.744 -9.948 4.713 1.00 83.06 197 ILE A C 1
ATOM 1589 O O . ILE A 1 197 ? 4.135 -8.907 5.245 1.00 83.06 197 ILE A O 1
ATOM 1593 N N . GLY A 1 198 ? 2.465 -10.326 4.749 1.00 82.00 198 GLY A N 1
ATOM 1594 C CA . GLY A 1 198 ? 1.406 -9.536 5.378 1.00 82.00 198 GLY A CA 1
ATOM 1595 C C . GLY A 1 198 ? 0.880 -8.378 4.521 1.00 82.00 198 GLY A C 1
ATOM 1596 O O . GLY A 1 198 ? 0.137 -7.525 5.032 1.00 82.00 198 GLY A O 1
ATOM 1597 N N . ALA A 1 199 ? 1.241 -8.325 3.233 1.00 86.88 199 ALA A N 1
ATOM 1598 C CA . ALA A 1 199 ? 0.696 -7.360 2.287 1.00 86.88 199 ALA A CA 1
ATOM 1599 C C . ALA A 1 199 ? -0.833 -7.453 2.190 1.00 86.88 199 ALA A C 1
ATOM 1601 O O . ALA A 1 199 ? -1.444 -8.503 2.406 1.00 86.88 199 ALA A O 1
ATOM 1602 N N . LYS A 1 200 ? -1.473 -6.352 1.780 1.00 85.00 200 LYS A N 1
ATOM 1603 C CA . LYS A 1 200 ? -2.922 -6.333 1.516 1.00 85.00 200 LYS A CA 1
ATOM 1604 C C . LYS A 1 200 ? -3.345 -7.414 0.512 1.00 85.00 200 LYS A C 1
ATOM 1606 O O . LYS A 1 200 ? -4.437 -7.959 0.629 1.00 85.00 200 LYS A O 1
ATOM 1611 N N . ALA A 1 201 ? -2.479 -7.723 -0.452 1.00 84.81 201 ALA A N 1
ATOM 1612 C CA . ALA A 1 201 ? -2.687 -8.778 -1.437 1.00 84.81 201 ALA A CA 1
ATOM 1613 C C . ALA A 1 201 ? -2.932 -10.156 -0.794 1.00 84.81 201 ALA A C 1
ATOM 1615 O O . ALA A 1 201 ? -3.906 -10.822 -1.139 1.00 84.81 201 ALA A O 1
ATOM 1616 N N . GLU A 1 202 ? -2.120 -10.532 0.198 1.00 85.69 202 GLU A N 1
ATOM 1617 C CA . GLU A 1 202 ? -2.250 -11.794 0.936 1.00 85.69 202 GLU A CA 1
ATOM 1618 C C . GLU A 1 202 ? -3.541 -11.823 1.765 1.00 85.69 202 GLU A C 1
ATOM 1620 O O . GLU A 1 202 ? -4.296 -12.792 1.708 1.00 85.69 202 GLU A O 1
ATOM 1625 N N . ARG A 1 203 ? -3.861 -10.721 2.461 1.00 82.94 203 ARG A N 1
ATOM 1626 C CA . ARG A 1 203 ? -5.075 -10.630 3.294 1.00 82.94 203 ARG A CA 1
ATOM 1627 C C . ARG A 1 203 ? -6.371 -10.685 2.483 1.00 82.94 203 ARG A C 1
ATOM 1629 O O . ARG A 1 203 ? -7.348 -11.272 2.932 1.00 82.94 203 ARG A O 1
ATOM 1636 N N . CYS A 1 204 ? -6.389 -10.071 1.301 1.00 80.88 204 CYS A N 1
ATOM 1637 C CA . CYS A 1 204 ? -7.558 -10.061 0.419 1.00 80.88 204 CYS A CA 1
ATOM 1638 C C . CYS A 1 204 ? -7.594 -11.248 -0.562 1.00 80.88 204 CYS A C 1
ATOM 1640 O O . CYS A 1 204 ? -8.564 -11.375 -1.306 1.00 80.88 204 CYS A O 1
ATOM 1642 N N . GLY A 1 205 ? -6.548 -12.081 -0.621 1.00 81.94 205 GLY A N 1
ATOM 1643 C CA . GLY A 1 205 ? -6.434 -13.170 -1.599 1.00 81.94 205 GLY A CA 1
ATOM 1644 C C . GLY A 1 205 ? -6.406 -12.696 -3.060 1.00 81.94 205 GLY A C 1
ATOM 1645 O O . GLY A 1 205 ? -6.836 -13.421 -3.955 1.00 81.94 205 GLY A O 1
ATOM 1646 N N . GLN A 1 206 ? -5.946 -11.467 -3.314 1.00 83.88 206 GLN A N 1
ATOM 1647 C CA . GLN A 1 206 ? -5.877 -10.865 -4.650 1.00 83.88 206 GLN A CA 1
ATOM 1648 C C . GLN A 1 206 ? -4.424 -10.568 -5.036 1.00 83.88 206 GLN A C 1
ATOM 1650 O O . GLN A 1 206 ? -3.644 -10.181 -4.169 1.00 83.88 206 GLN A O 1
ATOM 1655 N N . PRO A 1 207 ? -4.049 -10.659 -6.325 1.00 85.94 207 PRO A N 1
ATOM 1656 C CA . PRO A 1 207 ? -2.687 -10.362 -6.753 1.00 85.94 207 PRO A CA 1
ATOM 1657 C C . PRO A 1 207 ? -2.359 -8.865 -6.657 1.00 85.94 207 PRO A C 1
ATOM 1659 O O . PRO A 1 207 ? -3.236 -7.996 -6.785 1.00 85.94 207 PRO A O 1
ATOM 1662 N N . ILE A 1 208 ? -1.069 -8.569 -6.496 1.00 87.38 208 ILE A N 1
ATOM 1663 C CA . ILE A 1 208 ? -0.522 -7.221 -6.669 1.00 87.38 208 ILE A CA 1
ATOM 1664 C C . ILE A 1 208 ? -0.533 -6.897 -8.164 1.00 87.38 208 ILE A C 1
ATOM 1666 O O . ILE A 1 208 ? -0.068 -7.683 -8.985 1.00 87.38 208 ILE A O 1
ATOM 1670 N N . LYS A 1 209 ? -1.088 -5.741 -8.529 1.00 89.81 209 LYS A N 1
ATOM 1671 C CA . LYS A 1 209 ? -1.149 -5.272 -9.916 1.00 89.81 209 LYS A CA 1
ATOM 1672 C C . LYS A 1 209 ? -0.082 -4.213 -10.146 1.00 89.81 209 LYS A C 1
ATOM 1674 O O . LYS A 1 209 ? -0.148 -3.140 -9.546 1.00 89.81 209 LYS A O 1
ATOM 1679 N N . VAL A 1 210 ? 0.864 -4.510 -11.029 1.00 89.56 210 VAL A N 1
ATOM 1680 C CA . VAL A 1 210 ? 1.929 -3.587 -11.430 1.00 89.56 210 VAL A CA 1
ATOM 1681 C C . VAL A 1 210 ? 1.617 -3.050 -12.823 1.00 89.56 210 VAL A C 1
ATOM 1683 O O . VAL A 1 210 ? 1.378 -3.818 -13.751 1.00 89.56 210 VAL A O 1
ATOM 1686 N N . TYR A 1 211 ? 1.597 -1.729 -12.960 1.00 91.00 211 TYR A N 1
ATOM 1687 C CA . TYR A 1 211 ? 1.338 -1.029 -14.212 1.00 91.00 211 TYR A CA 1
ATOM 1688 C C . TYR A 1 211 ? 2.600 -0.309 -14.674 1.00 91.00 211 TYR A C 1
ATOM 1690 O O . TYR A 1 211 ? 3.212 0.442 -13.911 1.00 91.00 211 TYR A O 1
ATOM 1698 N N . LEU A 1 212 ? 2.945 -0.527 -15.941 1.00 89.75 212 LEU A N 1
ATOM 1699 C CA . LEU A 1 212 ? 4.104 0.043 -16.624 1.00 89.75 212 LEU A CA 1
ATOM 1700 C C . LEU A 1 212 ? 3.623 0.825 -17.857 1.00 89.75 212 LEU A C 1
ATOM 1702 O O . LEU A 1 212 ? 3.703 0.308 -18.972 1.00 89.75 212 LEU A O 1
ATOM 1706 N N . PRO A 1 213 ? 3.030 2.021 -17.679 1.00 89.75 213 PRO A N 1
ATOM 1707 C CA . PRO A 1 213 ? 2.640 2.846 -18.814 1.00 89.75 213 PRO A CA 1
ATOM 1708 C C . PRO A 1 213 ? 3.879 3.265 -19.617 1.00 89.75 213 PRO A C 1
ATOM 1710 O O . PRO A 1 213 ? 4.895 3.657 -19.050 1.00 89.75 213 PRO A O 1
ATOM 1713 N N . TYR A 1 214 ? 3.784 3.205 -20.942 1.00 86.19 214 TYR A N 1
ATOM 1714 C CA . TYR A 1 214 ? 4.796 3.717 -21.864 1.00 86.19 214 TYR A CA 1
ATOM 1715 C C . TYR A 1 214 ? 4.111 4.355 -23.074 1.00 86.19 214 TYR A C 1
ATOM 1717 O O . TYR A 1 214 ? 2.985 3.993 -23.426 1.00 86.19 214 TYR A O 1
ATOM 1725 N N . LEU A 1 215 ? 4.789 5.302 -23.720 1.00 88.19 215 LEU A N 1
ATOM 1726 C CA . LEU A 1 215 ? 4.325 5.883 -24.976 1.00 88.19 215 LEU A CA 1
ATOM 1727 C C . LEU A 1 215 ? 4.755 4.994 -26.152 1.00 88.19 215 LEU A C 1
ATOM 1729 O O . LEU A 1 215 ? 5.926 4.636 -26.283 1.00 88.19 215 LEU A O 1
ATOM 1733 N N . SER A 1 216 ? 3.804 4.614 -27.006 1.00 86.06 216 SER A N 1
ATOM 1734 C CA . SER A 1 216 ? 4.082 3.830 -28.216 1.00 86.06 216 SER A CA 1
ATOM 1735 C C . SER A 1 216 ? 4.905 4.633 -29.221 1.00 86.06 216 SER A C 1
ATOM 1737 O O . SER A 1 216 ? 4.733 5.845 -29.316 1.00 86.06 216 SER A O 1
ATOM 1739 N N . GLU A 1 217 ? 5.751 3.953 -29.999 1.00 89.00 217 GLU A N 1
ATOM 1740 C CA . GLU A 1 217 ? 6.579 4.562 -31.058 1.00 89.00 217 GLU A CA 1
ATOM 1741 C C . GLU A 1 217 ? 7.621 5.581 -30.558 1.00 89.00 217 GLU A C 1
ATOM 1743 O O . GLU A 1 217 ? 8.247 6.287 -31.349 1.00 89.00 217 GLU A O 1
ATOM 1748 N N . THR A 1 218 ? 7.868 5.638 -29.247 1.00 90.12 218 THR A N 1
ATOM 1749 C CA . THR A 1 218 ? 8.907 6.485 -28.649 1.00 90.12 218 THR A CA 1
ATOM 1750 C C . THR A 1 218 ? 10.058 5.651 -28.079 1.00 90.12 218 THR A C 1
ATOM 1752 O O . THR A 1 218 ? 10.079 4.416 -28.142 1.00 90.12 218 THR A O 1
ATOM 1755 N N . GLN A 1 219 ? 11.049 6.332 -27.492 1.00 87.38 219 GLN A N 1
ATOM 1756 C CA . GLN A 1 219 ? 12.117 5.666 -26.742 1.00 87.38 219 GLN A CA 1
ATOM 1757 C C . GLN A 1 219 ? 11.584 4.844 -25.559 1.00 87.38 219 GLN A C 1
ATOM 1759 O O . GLN A 1 219 ? 12.232 3.868 -25.179 1.00 87.38 219 GLN A O 1
ATOM 1764 N N . ASP A 1 220 ? 10.403 5.171 -25.030 1.00 85.50 220 ASP A N 1
ATOM 1765 C CA . ASP A 1 220 ? 9.802 4.455 -23.905 1.00 85.50 220 ASP A CA 1
ATOM 1766 C C . ASP A 1 220 ? 9.419 3.027 -24.302 1.00 85.50 220 ASP A C 1
ATOM 1768 O O . ASP A 1 220 ? 9.688 2.095 -23.547 1.00 85.50 220 ASP A O 1
ATOM 1772 N N . GLU A 1 221 ? 8.889 2.814 -25.516 1.00 87.38 221 GLU A N 1
ATOM 1773 C CA . GLU A 1 221 ? 8.603 1.464 -26.025 1.00 87.38 221 GLU A CA 1
ATOM 1774 C C . GLU A 1 221 ? 9.888 0.632 -26.149 1.00 87.38 221 GLU A C 1
ATOM 1776 O O . GLU A 1 221 ? 9.918 -0.546 -25.780 1.00 87.38 221 GLU A O 1
ATOM 1781 N N . LYS A 1 222 ? 10.977 1.235 -26.642 1.00 86.88 222 LYS A N 1
ATOM 1782 C CA . LYS A 1 222 ? 12.279 0.558 -26.725 1.00 86.88 222 LYS A CA 1
ATOM 1783 C C . LYS A 1 222 ? 12.797 0.199 -25.333 1.00 86.88 222 LYS A C 1
ATOM 1785 O O . LYS A 1 222 ? 13.259 -0.922 -25.129 1.00 86.88 222 LYS A O 1
ATOM 1790 N N . MET A 1 223 ? 12.723 1.136 -24.392 1.00 87.19 223 MET A N 1
ATOM 1791 C CA . MET A 1 223 ? 13.159 0.930 -23.014 1.00 87.19 223 MET A CA 1
ATOM 1792 C C . MET A 1 223 ? 12.347 -0.178 -22.338 1.00 87.19 223 MET A C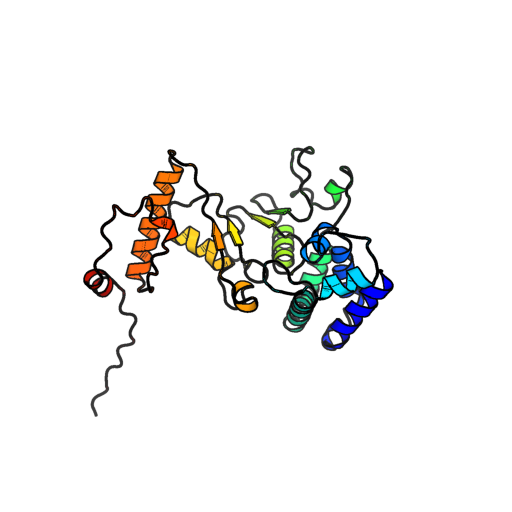 1
ATOM 1794 O O . MET A 1 223 ? 12.940 -1.095 -21.776 1.00 87.19 223 MET A O 1
ATOM 1798 N N . TYR A 1 224 ? 11.020 -0.157 -22.477 1.00 88.19 224 TYR A N 1
ATOM 1799 C CA . TYR A 1 224 ? 10.127 -1.209 -21.995 1.00 88.19 224 TYR A CA 1
ATOM 1800 C C . TYR A 1 224 ? 10.535 -2.585 -22.521 1.00 88.19 224 TYR A C 1
ATOM 1802 O O . TYR A 1 224 ? 10.787 -3.495 -21.735 1.00 88.19 224 TYR A O 1
ATOM 1810 N N . ARG A 1 225 ? 10.734 -2.719 -23.839 1.00 85.62 225 ARG A N 1
ATOM 1811 C CA . ARG A 1 225 ? 11.171 -3.986 -24.452 1.00 85.62 225 ARG A CA 1
ATOM 1812 C C . ARG A 1 225 ? 12.485 -4.503 -23.867 1.00 85.62 225 ARG A C 1
ATOM 1814 O O . ARG A 1 225 ? 12.584 -5.693 -23.583 1.00 85.62 225 ARG A O 1
ATOM 1821 N N . VAL A 1 226 ? 13.476 -3.627 -23.698 1.00 87.88 226 VAL A N 1
ATOM 1822 C CA . VAL A 1 226 ? 14.795 -3.998 -23.160 1.00 87.88 226 VAL A CA 1
ATOM 1823 C C . VAL A 1 226 ? 14.696 -4.418 -21.694 1.00 87.88 226 VAL A C 1
ATOM 1825 O O . VAL A 1 226 ? 15.315 -5.402 -21.296 1.00 87.88 226 VAL A O 1
ATOM 1828 N N . VAL A 1 227 ? 13.932 -3.686 -20.884 1.00 86.88 227 VAL A N 1
ATOM 1829 C CA . VAL A 1 227 ? 13.803 -3.955 -19.446 1.00 86.88 227 VAL A CA 1
ATOM 1830 C C . VAL A 1 227 ? 13.045 -5.254 -19.202 1.00 86.88 227 VAL A C 1
ATOM 1832 O O . VAL A 1 227 ? 13.551 -6.100 -18.469 1.00 86.88 227 VAL A O 1
ATOM 1835 N N . THR A 1 228 ? 11.914 -5.469 -19.879 1.00 84.50 228 THR A N 1
ATOM 1836 C CA . THR A 1 228 ? 11.141 -6.718 -19.778 1.00 84.50 228 THR A CA 1
ATOM 1837 C C . THR A 1 228 ? 11.944 -7.928 -20.261 1.00 84.50 228 THR A C 1
ATOM 1839 O O . THR A 1 228 ? 11.840 -9.016 -19.699 1.00 84.50 228 THR A O 1
ATOM 1842 N N . GLU A 1 229 ? 12.790 -7.768 -21.282 1.00 83.44 229 GLU A N 1
ATOM 1843 C CA . GLU A 1 229 ? 13.673 -8.847 -21.731 1.00 83.44 229 GLU A CA 1
ATOM 1844 C C . GLU A 1 229 ? 14.754 -9.180 -20.695 1.00 83.44 229 GLU A C 1
ATOM 1846 O O . GLU A 1 229 ? 14.994 -10.354 -20.413 1.00 83.44 229 GLU A O 1
ATOM 1851 N N . ARG A 1 230 ? 15.379 -8.168 -20.084 1.00 86.50 230 ARG A N 1
ATOM 1852 C CA . ARG A 1 230 ? 16.369 -8.379 -19.018 1.00 86.50 230 ARG A CA 1
ATOM 1853 C C . ARG A 1 230 ? 15.754 -9.018 -17.778 1.00 86.50 230 ARG A C 1
ATOM 1855 O O . ARG A 1 230 ? 16.352 -9.934 -17.227 1.00 86.50 230 ARG A O 1
ATOM 1862 N N . GLU A 1 231 ? 14.576 -8.558 -17.366 1.00 84.25 231 GLU A N 1
ATOM 1863 C CA . GLU A 1 231 ? 13.805 -9.147 -16.267 1.00 84.25 231 GLU A CA 1
ATOM 1864 C C . GLU A 1 231 ? 13.498 -10.623 -16.546 1.00 84.25 231 GLU A C 1
ATOM 1866 O O . GLU A 1 231 ? 13.751 -11.483 -15.706 1.00 84.25 231 GLU A O 1
ATOM 1871 N N . ARG A 1 232 ? 13.061 -10.947 -17.770 1.00 80.81 232 ARG A N 1
ATOM 1872 C CA . ARG A 1 232 ? 12.816 -12.334 -18.184 1.00 80.81 232 ARG A CA 1
ATOM 1873 C C . ARG A 1 232 ? 14.063 -13.207 -18.043 1.00 80.81 232 ARG A C 1
ATOM 1875 O O . ARG A 1 232 ? 13.978 -14.292 -17.476 1.00 80.81 232 ARG A O 1
ATOM 1882 N N . TRP A 1 233 ? 15.201 -12.763 -18.574 1.00 81.94 233 TRP A N 1
ATOM 1883 C CA . TRP A 1 233 ? 16.456 -13.515 -18.475 1.00 81.94 233 TRP A CA 1
ATOM 1884 C C . TRP A 1 233 ? 16.910 -13.690 -17.029 1.00 81.94 233 TRP A C 1
ATOM 1886 O O . TRP A 1 233 ? 17.362 -14.770 -16.657 1.00 81.94 233 TRP A O 1
ATOM 1896 N N . PHE A 1 234 ? 16.750 -12.652 -16.211 1.00 81.81 234 PHE A N 1
ATOM 1897 C CA . PHE A 1 234 ? 17.049 -12.709 -14.789 1.00 81.81 234 PHE A CA 1
ATOM 1898 C C . PHE A 1 234 ? 16.193 -13.763 -14.071 1.00 81.81 234 PHE A C 1
ATOM 1900 O O . PHE A 1 234 ? 16.745 -14.617 -13.383 1.00 81.81 234 PHE A O 1
ATOM 1907 N N . ASN A 1 235 ? 14.878 -13.786 -14.311 1.00 78.88 235 ASN A N 1
ATOM 1908 C CA . ASN A 1 235 ? 13.968 -14.759 -13.693 1.00 78.88 235 ASN A CA 1
ATOM 1909 C C . ASN A 1 235 ? 14.266 -16.204 -14.121 1.00 78.88 235 ASN A C 1
ATOM 1911 O O . ASN A 1 235 ? 14.208 -17.111 -13.293 1.00 78.88 235 ASN A O 1
ATOM 1915 N N . ILE A 1 236 ? 14.644 -16.420 -15.389 1.00 80.62 236 ILE A N 1
ATOM 1916 C CA . ILE A 1 236 ? 15.082 -17.738 -15.886 1.00 80.62 236 ILE A CA 1
ATOM 1917 C C . ILE A 1 236 ? 16.324 -18.211 -15.127 1.00 80.62 236 ILE A C 1
ATOM 1919 O O . ILE A 1 236 ? 16.372 -19.346 -14.661 1.00 80.62 236 ILE A O 1
ATOM 1923 N N . ILE A 1 237 ? 17.318 -17.333 -14.977 1.00 81.81 237 ILE A N 1
ATOM 1924 C CA . ILE A 1 237 ? 18.553 -17.639 -14.249 1.00 81.81 237 ILE A CA 1
ATOM 1925 C C . ILE A 1 237 ? 18.249 -17.941 -12.772 1.00 81.81 237 ILE A C 1
ATOM 1927 O O . ILE A 1 237 ? 18.828 -18.866 -12.206 1.00 81.81 237 ILE A O 1
ATOM 1931 N N . MET A 1 238 ? 17.311 -17.213 -12.161 1.00 78.38 238 MET A N 1
ATOM 1932 C CA . MET A 1 238 ? 16.888 -17.423 -10.771 1.00 78.38 238 MET A CA 1
ATOM 1933 C C . MET A 1 238 ? 15.995 -18.658 -10.562 1.00 78.38 238 MET A C 1
ATOM 1935 O O . MET A 1 238 ? 15.738 -19.025 -9.418 1.00 78.38 238 MET A O 1
ATOM 1939 N N . GLY A 1 239 ? 15.569 -19.334 -11.635 1.00 69.69 239 GLY A N 1
ATOM 1940 C CA . GLY A 1 239 ? 14.800 -20.578 -11.559 1.00 69.69 239 GLY A CA 1
ATOM 1941 C C . GLY A 1 239 ? 13.314 -20.395 -11.240 1.00 69.69 239 GLY A C 1
ATOM 1942 O O . GLY A 1 239 ? 12.690 -21.328 -10.737 1.00 69.69 239 GLY A O 1
ATOM 1943 N N . ASP A 1 240 ? 12.740 -19.219 -11.512 1.00 68.31 240 ASP A N 1
ATOM 1944 C CA . ASP A 1 240 ? 11.312 -18.981 -11.288 1.00 68.31 240 ASP A CA 1
ATOM 1945 C C . ASP A 1 240 ? 10.438 -19.649 -12.373 1.00 68.31 240 ASP A C 1
ATOM 1947 O O . ASP A 1 240 ? 10.804 -19.731 -13.551 1.00 68.31 240 ASP A O 1
ATOM 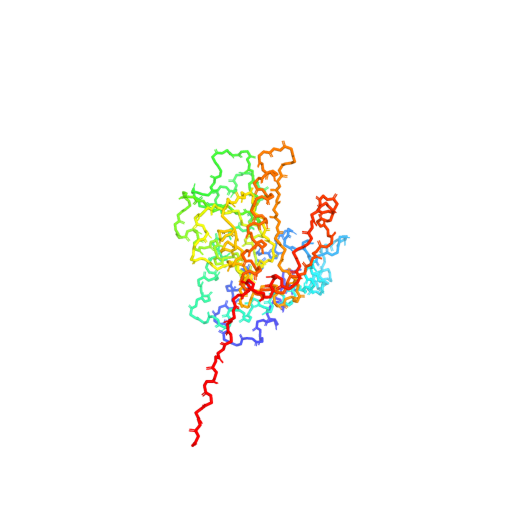1951 N N . ASN A 1 241 ? 9.254 -20.131 -11.981 1.00 52.25 241 ASN A N 1
ATOM 1952 C CA . ASN A 1 241 ? 8.322 -20.827 -12.868 1.00 52.25 241 ASN A CA 1
ATOM 1953 C C . ASN A 1 241 ? 7.609 -19.822 -13.783 1.00 52.25 241 ASN A C 1
ATOM 1955 O O . ASN A 1 241 ? 6.575 -19.247 -13.437 1.00 52.25 241 ASN A O 1
ATOM 1959 N N . TYR A 1 242 ? 8.148 -19.641 -14.986 1.00 52.25 242 TYR A N 1
ATOM 1960 C CA . TYR A 1 242 ? 7.600 -18.744 -15.999 1.00 52.25 242 TYR A CA 1
ATOM 1961 C C . TYR A 1 242 ? 6.153 -19.113 -16.386 1.00 52.25 242 TYR A C 1
ATOM 1963 O O . TYR A 1 242 ? 5.906 -20.136 -17.025 1.00 52.25 242 TYR A O 1
ATOM 1971 N N . LYS A 1 243 ? 5.185 -18.245 -16.055 1.00 45.81 243 LYS A N 1
ATOM 1972 C CA . LYS A 1 243 ? 3.840 -18.261 -16.653 1.00 45.81 243 LYS A CA 1
ATOM 1973 C C . LYS A 1 243 ? 3.798 -17.254 -17.796 1.00 45.81 243 LYS A C 1
ATOM 1975 O O . LYS A 1 243 ? 3.933 -16.053 -17.580 1.00 45.81 243 LYS A O 1
ATOM 1980 N N . VAL A 1 244 ? 3.616 -17.752 -19.016 1.00 46.34 244 VAL A N 1
ATOM 1981 C CA . VAL A 1 244 ? 3.435 -16.915 -20.208 1.00 46.34 244 VAL A CA 1
ATOM 1982 C C . VAL A 1 244 ? 2.066 -16.245 -20.093 1.00 46.34 244 VAL A C 1
ATOM 1984 O O . VAL A 1 244 ? 1.048 -16.888 -20.342 1.00 46.34 244 VAL A O 1
ATOM 1987 N N . ASP A 1 245 ? 2.012 -14.984 -19.668 1.00 39.22 245 ASP A N 1
ATOM 1988 C CA . ASP A 1 245 ? 0.733 -14.282 -19.589 1.00 39.22 245 ASP A CA 1
ATOM 1989 C C . ASP A 1 245 ? 0.292 -13.843 -20.995 1.00 39.22 245 ASP A C 1
ATOM 1991 O O . ASP A 1 245 ? 0.973 -13.080 -21.694 1.00 39.22 245 ASP A O 1
ATOM 1995 N N . ALA A 1 246 ? -0.846 -14.382 -21.434 1.00 41.59 246 ALA A N 1
ATOM 1996 C CA . ALA A 1 246 ? -1.317 -14.354 -22.819 1.00 41.59 246 ALA A CA 1
ATOM 1997 C C . ALA A 1 246 ? -1.709 -12.950 -23.329 1.00 41.59 246 ALA A C 1
ATOM 1999 O O . ALA A 1 246 ? -1.940 -12.761 -24.519 1.00 41.59 246 ALA A O 1
ATOM 2000 N N . MET A 1 247 ? -1.746 -11.938 -22.459 1.00 40.53 247 MET A N 1
ATOM 2001 C CA . MET A 1 247 ? -2.069 -10.560 -22.849 1.00 40.53 247 MET A CA 1
ATOM 2002 C C . MET A 1 247 ? -0.905 -9.803 -23.501 1.00 40.53 247 MET A C 1
ATOM 2004 O O . MET A 1 247 ? -1.117 -8.734 -24.067 1.00 40.53 247 MET A O 1
ATOM 2008 N N . SER A 1 248 ? 0.310 -10.358 -23.482 1.00 43.84 248 SER A N 1
ATOM 2009 C CA . SER A 1 248 ? 1.458 -9.781 -24.200 1.00 43.84 248 SER A CA 1
ATOM 2010 C C . SER A 1 248 ? 1.534 -10.249 -25.661 1.00 43.84 248 SER A C 1
ATOM 2012 O O . SER A 1 248 ? 2.381 -9.793 -26.416 1.00 43.84 248 SER A O 1
ATOM 2014 N N . VAL A 1 249 ? 0.693 -11.190 -26.090 1.00 41.16 249 VAL A N 1
ATOM 2015 C CA . VAL A 1 249 ? 0.991 -12.051 -27.247 1.00 41.16 249 VAL A CA 1
ATOM 2016 C C . VAL A 1 249 ? 0.911 -11.324 -28.595 1.00 41.16 249 VAL A C 1
ATOM 2018 O O . VAL A 1 249 ? 1.668 -11.666 -29.502 1.00 41.16 249 VAL A O 1
ATOM 2021 N N . ASP A 1 250 ? 0.141 -10.243 -28.717 1.00 45.69 250 ASP A N 1
ATOM 2022 C CA . ASP A 1 250 ? -0.145 -9.643 -30.032 1.00 45.69 250 ASP A CA 1
ATOM 2023 C C . ASP A 1 250 ? 1.055 -8.946 -30.709 1.00 45.69 250 ASP A C 1
ATOM 2025 O O . ASP A 1 250 ? 1.037 -8.723 -31.916 1.00 45.69 250 ASP A O 1
ATOM 2029 N N . LYS A 1 251 ? 2.146 -8.668 -29.977 1.00 44.94 251 LYS A N 1
ATOM 2030 C CA . LYS A 1 251 ? 3.458 -8.278 -30.553 1.00 44.94 251 LYS A CA 1
ATOM 2031 C C . LYS A 1 251 ? 4.609 -9.224 -30.172 1.00 44.94 251 LYS A C 1
ATOM 2033 O O . LYS A 1 251 ? 5.743 -9.014 -30.600 1.00 44.94 251 LYS A O 1
ATOM 2038 N N . TYR A 1 252 ? 4.340 -10.245 -29.356 1.00 44.75 252 TYR A N 1
ATOM 2039 C CA . TYR A 1 252 ? 5.319 -11.249 -28.915 1.00 44.75 252 TYR A CA 1
ATOM 2040 C C . TYR A 1 252 ? 5.226 -12.564 -29.705 1.00 44.75 252 TYR A C 1
ATOM 2042 O O . TYR A 1 252 ? 6.133 -13.386 -29.592 1.00 44.75 252 TYR A O 1
ATOM 2050 N N . ALA A 1 253 ? 4.193 -12.743 -30.537 1.00 41.41 253 ALA A N 1
ATOM 2051 C CA . ALA A 1 253 ? 3.984 -13.916 -31.390 1.00 41.41 253 ALA A CA 1
ATOM 2052 C C . ALA A 1 253 ? 5.108 -14.183 -32.421 1.00 41.41 253 ALA A C 1
ATOM 2054 O O . ALA A 1 253 ? 5.162 -15.267 -32.991 1.00 41.41 253 ALA A O 1
ATOM 2055 N N . GLU A 1 254 ? 6.038 -13.244 -32.629 1.00 48.84 254 GLU A N 1
ATOM 2056 C CA . GLU A 1 254 ? 7.224 -13.433 -33.483 1.00 48.84 254 GLU A CA 1
ATOM 2057 C C . GLU A 1 254 ? 8.478 -13.906 -32.723 1.00 48.84 254 GLU A C 1
ATOM 2059 O O . GLU A 1 254 ? 9.533 -14.109 -33.325 1.00 48.84 254 GLU A O 1
ATOM 2064 N N . ARG A 1 255 ? 8.421 -14.072 -31.395 1.00 53.66 255 ARG A N 1
ATOM 2065 C CA . ARG A 1 255 ? 9.598 -14.446 -30.596 1.00 53.66 255 ARG A CA 1
ATOM 2066 C C . ARG A 1 255 ? 9.633 -15.949 -30.348 1.00 53.66 255 ARG A C 1
ATOM 2068 O O . ARG A 1 255 ? 8.710 -16.509 -29.765 1.00 53.66 255 ARG A O 1
ATOM 2075 N N . VAL A 1 256 ? 10.742 -16.587 -30.724 1.00 59.88 256 VAL A N 1
ATOM 2076 C CA . VAL A 1 256 ? 11.009 -17.995 -30.398 1.00 59.88 256 VAL A CA 1
ATOM 2077 C C . VAL A 1 256 ? 11.052 -18.141 -28.866 1.00 59.88 256 VAL A C 1
ATOM 2079 O O . VAL A 1 256 ? 11.850 -17.454 -28.217 1.00 59.88 256 VAL A O 1
ATOM 2082 N N . PRO A 1 257 ? 10.184 -18.966 -28.248 1.00 62.03 257 PRO A N 1
ATOM 2083 C CA . PRO A 1 257 ? 10.256 -19.229 -26.816 1.00 62.03 257 PRO A CA 1
ATOM 2084 C C . PRO A 1 257 ? 11.588 -19.911 -26.487 1.00 62.03 257 PRO A C 1
ATOM 2086 O O . PRO A 1 257 ? 12.090 -20.710 -27.277 1.00 62.03 257 PRO A O 1
ATOM 2089 N N . LEU A 1 258 ? 12.172 -19.590 -25.329 1.00 66.69 258 LEU A N 1
ATOM 2090 C CA . LEU A 1 258 ? 13.395 -20.257 -24.891 1.00 66.69 258 LEU A CA 1
ATOM 2091 C C . LEU A 1 258 ? 13.080 -21.750 -24.682 1.00 66.69 258 LEU A C 1
ATOM 2093 O O . LEU A 1 258 ? 12.137 -22.039 -23.941 1.00 66.69 258 LEU A O 1
ATOM 2097 N N . PRO A 1 259 ? 13.814 -22.687 -25.311 1.00 80.50 259 PRO A N 1
ATOM 2098 C CA . PRO A 1 259 ? 13.593 -24.112 -25.096 1.00 80.50 259 PRO A CA 1
ATOM 2099 C C . PRO A 1 259 ? 13.712 -24.475 -23.612 1.00 80.50 259 PRO A C 1
ATOM 2101 O O . PRO A 1 259 ? 14.627 -24.008 -22.930 1.00 80.50 259 PRO A O 1
ATOM 2104 N N . GLU A 1 260 ? 12.810 -25.325 -23.112 1.00 75.50 260 GLU A N 1
ATOM 2105 C CA . GLU A 1 260 ? 12.795 -25.719 -21.693 1.00 75.50 260 GLU A CA 1
ATOM 2106 C C . GLU A 1 260 ? 14.113 -26.359 -21.243 1.00 75.50 260 GLU A C 1
ATOM 2108 O O . GLU A 1 260 ? 14.548 -26.146 -20.114 1.00 75.50 260 GLU A O 1
ATOM 2113 N N . GLU A 1 261 ? 14.767 -27.113 -22.127 1.00 79.56 261 GLU A N 1
ATOM 2114 C CA . GLU A 1 261 ? 16.064 -27.746 -21.865 1.00 79.56 261 GLU A CA 1
ATOM 2115 C C . GLU A 1 261 ? 17.132 -26.701 -21.527 1.00 79.56 261 GLU A C 1
ATOM 2117 O O . GLU A 1 261 ? 17.791 -26.799 -20.493 1.00 79.56 261 GLU A O 1
ATOM 2122 N N . LEU A 1 262 ? 17.216 -25.637 -22.331 1.00 76.06 262 LEU A N 1
ATOM 2123 C CA . LEU A 1 262 ? 18.146 -24.533 -22.109 1.00 76.06 262 LEU A CA 1
ATOM 2124 C C . LEU A 1 262 ? 17.798 -23.756 -20.832 1.00 76.06 262 LEU A C 1
ATOM 2126 O O . LEU A 1 262 ? 18.690 -23.353 -20.089 1.00 76.06 262 LEU A O 1
ATOM 2130 N N . SER A 1 263 ? 16.505 -23.580 -20.538 1.00 77.00 263 SER A N 1
ATOM 2131 C CA . SER A 1 263 ? 16.063 -22.956 -19.285 1.00 77.00 263 SER A CA 1
ATOM 2132 C C . SER A 1 263 ? 16.537 -23.742 -18.061 1.00 77.00 263 SER A C 1
ATOM 2134 O O . SER A 1 263 ? 16.977 -23.140 -17.086 1.00 77.00 263 SER A O 1
ATOM 2136 N N . ARG A 1 264 ? 16.457 -25.080 -18.098 1.00 76.31 264 ARG A N 1
ATOM 2137 C CA . ARG A 1 264 ? 16.891 -25.951 -16.991 1.00 76.31 264 ARG A CA 1
ATOM 2138 C C . ARG A 1 264 ? 18.407 -25.974 -16.821 1.00 76.31 264 ARG A C 1
ATOM 2140 O O . ARG A 1 264 ? 18.880 -26.123 -15.698 1.00 76.31 264 ARG A O 1
ATOM 2147 N N . GLU A 1 265 ? 19.166 -25.851 -17.908 1.00 80.44 265 GLU A N 1
ATOM 2148 C CA . GLU A 1 265 ? 20.630 -25.772 -17.842 1.00 80.44 265 GLU A CA 1
ATOM 2149 C C . GLU A 1 265 ? 21.129 -24.439 -17.278 1.00 80.44 265 GLU A C 1
ATOM 2151 O O . GLU A 1 265 ? 22.100 -24.425 -16.524 1.00 80.44 265 GLU A O 1
ATOM 2156 N N . LEU A 1 266 ? 20.471 -23.331 -17.633 1.00 77.56 266 LEU A N 1
ATOM 2157 C CA . LEU A 1 266 ? 20.873 -21.985 -17.218 1.00 77.56 266 LEU A CA 1
ATOM 2158 C C . LEU A 1 266 ? 20.397 -21.602 -15.811 1.00 77.56 266 LEU A C 1
ATOM 2160 O O . LEU A 1 266 ? 20.966 -20.688 -15.212 1.00 77.56 266 LEU A O 1
ATOM 2164 N N . ALA A 1 267 ? 19.361 -22.263 -15.292 1.00 79.44 267 ALA A N 1
ATOM 2165 C CA . ALA A 1 267 ? 18.839 -21.993 -13.960 1.00 79.44 267 ALA A CA 1
ATOM 2166 C C . ALA A 1 267 ? 19.854 -22.364 -12.865 1.00 79.44 267 ALA A C 1
ATOM 2168 O O . ALA A 1 267 ? 20.483 -23.428 -12.891 1.00 79.44 267 ALA A O 1
ATOM 2169 N N . PHE A 1 268 ? 19.982 -21.505 -11.853 1.00 73.62 268 PHE A N 1
ATOM 2170 C CA . PHE A 1 268 ? 20.788 -21.808 -10.677 1.00 73.62 268 PHE A CA 1
ATOM 2171 C C . PHE A 1 268 ? 20.217 -23.009 -9.916 1.00 73.62 268 PHE A C 1
ATOM 2173 O O . PHE A 1 268 ? 19.067 -23.021 -9.481 1.00 73.62 268 PHE A O 1
ATOM 2180 N N . ARG A 1 269 ? 21.062 -24.016 -9.682 1.00 75.12 269 ARG A N 1
ATOM 2181 C CA . ARG A 1 269 ? 20.718 -25.163 -8.837 1.00 75.12 269 ARG A CA 1
ATOM 2182 C C . ARG A 1 269 ? 20.928 -24.791 -7.373 1.00 75.12 269 ARG A C 1
ATOM 2184 O O . ARG A 1 269 ? 22.038 -24.892 -6.860 1.00 75.12 269 ARG A O 1
ATOM 2191 N N . LEU A 1 270 ? 19.860 -24.354 -6.711 1.00 66.88 270 LEU A N 1
ATOM 2192 C CA . LEU A 1 270 ? 19.855 -23.989 -5.286 1.00 66.88 270 LEU A CA 1
ATOM 2193 C C . LEU A 1 270 ? 19.630 -25.191 -4.347 1.00 66.88 270 LEU A C 1
ATOM 2195 O O . LEU A 1 270 ? 19.361 -25.019 -3.159 1.00 66.88 270 LEU A O 1
ATOM 2199 N N . GLU A 1 271 ? 19.731 -26.417 -4.860 1.00 76.75 271 GLU A N 1
ATOM 2200 C CA . GLU A 1 271 ? 19.587 -27.631 -4.058 1.00 76.75 271 GLU A CA 1
ATOM 2201 C C . GLU A 1 271 ? 20.741 -27.761 -3.051 1.00 76.75 271 GLU A C 1
ATOM 2203 O O . GLU A 1 271 ? 21.922 -27.704 -3.403 1.00 76.75 271 GLU A O 1
ATOM 2208 N N . ILE A 1 272 ? 20.404 -27.973 -1.776 1.00 58.94 272 ILE A N 1
ATOM 2209 C CA . ILE A 1 272 ? 21.384 -28.315 -0.744 1.00 58.94 272 ILE A CA 1
ATOM 2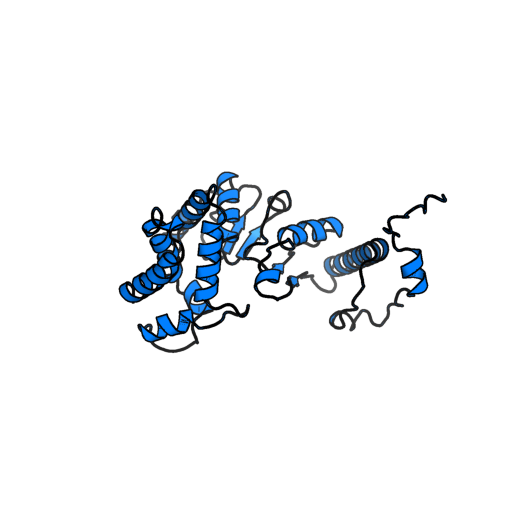210 C C . ILE A 1 272 ? 21.844 -29.744 -1.027 1.00 58.94 272 ILE A C 1
ATOM 2212 O O . ILE A 1 272 ? 21.118 -30.704 -0.765 1.00 58.94 272 ILE A O 1
ATOM 2216 N N . ALA A 1 273 ? 23.056 -29.898 -1.557 1.00 57.53 273 ALA A N 1
ATOM 2217 C CA . ALA A 1 273 ? 23.681 -31.202 -1.706 1.00 57.53 273 ALA A CA 1
ATOM 2218 C C . ALA A 1 273 ? 23.911 -31.818 -0.315 1.00 57.53 273 ALA A C 1
ATOM 2220 O O . ALA A 1 273 ? 24.931 -31.572 0.333 1.00 57.53 273 ALA A O 1
ATOM 2221 N N . PHE A 1 274 ? 22.970 -32.638 0.157 1.00 50.97 274 PHE A N 1
ATOM 2222 C CA . PHE A 1 274 ? 23.229 -33.549 1.263 1.00 50.97 274 PHE A CA 1
ATOM 2223 C C . PHE A 1 274 ? 24.288 -34.545 0.790 1.00 50.97 274 PHE A C 1
ATOM 2225 O O . PHE A 1 274 ? 23.992 -35.516 0.095 1.00 50.97 274 PHE A O 1
ATOM 2232 N N . LYS A 1 275 ? 25.551 -34.310 1.164 1.00 50.47 275 LYS A N 1
ATOM 2233 C CA . LYS A 1 275 ? 26.550 -35.378 1.157 1.00 50.47 275 LYS A CA 1
ATOM 2234 C C . LYS A 1 275 ? 26.044 -36.445 2.119 1.00 50.47 275 LYS A C 1
ATOM 2236 O O . LYS A 1 275 ? 26.075 -36.246 3.331 1.00 50.47 275 LYS A O 1
ATOM 2241 N N . ALA A 1 276 ? 25.571 -37.562 1.576 1.00 47.94 276 ALA A N 1
ATOM 2242 C CA . ALA A 1 276 ? 25.406 -38.780 2.346 1.00 47.94 276 ALA A CA 1
ATOM 2243 C C . ALA A 1 276 ? 26.769 -39.104 2.972 1.00 47.94 276 ALA A C 1
ATOM 2245 O O . ALA A 1 276 ? 27.727 -39.428 2.270 1.00 47.94 276 ALA A O 1
ATOM 2246 N N . CYS A 1 277 ? 26.875 -38.924 4.286 1.00 47.03 277 CYS A N 1
ATOM 2247 C CA . CYS A 1 277 ? 28.005 -39.412 5.055 1.00 47.03 277 CYS A CA 1
ATOM 2248 C C . CYS A 1 277 ? 27.898 -40.941 5.021 1.00 47.03 277 CYS A C 1
ATOM 2250 O O . CYS A 1 277 ? 26.989 -41.509 5.624 1.00 47.03 277 CYS A O 1
ATOM 2252 N N . SER A 1 278 ? 28.741 -41.593 4.223 1.00 48.69 278 SER A N 1
ATOM 2253 C CA . SER A 1 278 ? 28.862 -43.048 4.209 1.00 48.69 278 SER A CA 1
ATOM 2254 C C . SER A 1 278 ? 29.399 -43.509 5.565 1.00 48.69 278 SER A C 1
ATOM 2256 O O . SER A 1 278 ? 30.483 -43.074 5.957 1.00 48.69 278 SER A O 1
ATOM 2258 N N . LEU A 1 279 ? 28.607 -44.336 6.257 1.00 42.31 279 LEU A N 1
ATOM 2259 C CA . LEU A 1 279 ? 29.004 -45.137 7.422 1.00 42.31 279 LEU A CA 1
ATOM 2260 C C . LEU A 1 279 ? 30.205 -46.036 7.109 1.00 42.31 279 LEU A C 1
ATOM 2262 O O . LEU A 1 279 ? 30.261 -46.550 5.967 1.00 42.31 279 LEU A O 1
#

Radius of gyration: 23.25 Å; chains: 1; bounding box: 60×74×60 Å

Sequence (279 aa):
LHKVAVGLLNKLIDQYPDLEDLREKIIESMLRYMRTPSFLMRFASSGKVINSEWLRASFATTDYSGSSLTNILNDFLSFLNNRKENRMEYIEALRSIQPGGIRAADVTEAYANDEAPEDHENMVMPNVRLCYGQTKQETRLKLMKTFNTPFFPDILITSSVMAEGVDLHLNCRHIIHHDLSWNPSTLEQRTGRVDRIGAKAERCGQPIKVYLPYLSETQDEKMYRVVTERERWFNIIMGDNYKVDAMSVDKYAERVPLPEELSRELAFRLEIAFKACSL